Protein AF-A0A994J5S0-F1 (afdb_monomer)

Nearest PDB structures (foldseek):
  7wld-assembly1_S  TM=5.493E-01  e=1.894E-42  Homo sapiens
  7w72-assembly1_S  TM=5.477E-01  e=2.106E-42  Homo sapiens
  8imx-assembly1_S  TM=5.993E-01  e=5.988E-37  Homo sapiens
  8imy-assembly1_S  TM=6.263E-01  e=1.607E-33  Homo sapiens
  7poq-assembly1_B  TM=3.677E-01  e=1.167E+00  Bacteroides fragilis

Solvent-accessible surface area (backbone atoms only — not comparable to full-atom values): 18882 Å² total; per-residue (Å²): 120,39,46,31,40,35,30,29,30,86,80,28,52,46,83,94,52,58,84,62,59,68,45,76,47,78,48,77,46,74,49,80,48,80,91,85,41,64,50,78,49,44,37,39,38,38,38,36,71,50,50,76,69,52,46,56,23,66,67,32,79,41,56,70,60,19,50,63,60,66,61,63,93,63,95,65,62,90,76,44,34,42,39,38,28,36,30,74,83,48,70,41,47,60,93,93,48,59,66,49,79,52,96,81,49,34,29,42,34,55,31,54,91,52,100,58,24,68,61,55,50,51,52,48,52,51,51,51,53,45,72,77,39,83,44,70,67,57,53,47,56,70,46,40,85,77,49,90,66,91,84,78,60,81,83,80,59,60,78,65,79,88,50,71,35,38,35,37,37,40,36,40,30,31,45,47,67,85,85,43,90,80,83,77,74,54,69,63,48,38,62,71,63,47,43,62,55,50,59,72,42,45,87,70,32,46,77,47,80,50,75,50,78,40,72,69,41,62,60,80,69,83,66,46,79,39,84,90,76,71,33,25,37,39,56,54,88,55,53,71,64,27,48,61,62,43,54,76,68,47,79,69,74,79,84,53,96,47,57,56,38,37,38,34,41,36,46,67,44,78,93,48,46,41,46,41,36,22,42,97,84,67,48,74,44,93,78,30,56,51,74,46,79,65,46,33,37,43,32,44,44,68,53,56,90,87,52,60,81,93,66,54,60,82,70,87,75,72,82,131

pLDDT: mean 75.08, std 13.69, range [26.45, 93.25]

Organism: Homo sapiens (NCBI:txid9606)

InterPro domains:
  IPR019540 Phosphatidylinositol-glycan biosynthesis class S protein [PF10510] (2-301)
  IPR019540 Phosphatidylinositol-glycan biosynthesis class S protein [PTHR21072] (2-300)

Mean predicted aligned error: 15.68 Å

Sequence (320 aa):
MVPVTVVFTRESVPLDDQEKLPFTVVHEREIPLKYKMKIKCRFQKAYRRALDHEEEALSSGSVQEAEAMLDEPQEQAEGSLTVYVISEHSSLLPQDMMSYIGPKRTAVVRGIMHREAFNIIGRRIVQVAQAMSLTEDVLAAALADHLPEDKWSAEKRRPLKSSLGYEITFSLLNPDPKSHDVYWDIEGAVRRYVQPFLNALGAAGNFSVDSQILYYAMLGVNPRFDSASSSYYLDMHSLPHVINPVESRLGSSAASLYPVLNFLLYVPELAHSPLYIQDKDGAPVATNAFHSPRWGGIMVALWDCSAPAASKMPAFRAYE

Secondary structure (DSSP, 8-state):
-EEEEEEE-GGGS-GGGGGG-SEEEEEEEEEEPGGG-EEEEEEEEEEEEPPHHHHHHHTSSSHHHHHHHS-----PPTT-EEEEEE-TT-SSS-TT-SEEE-TTSEEEEE---STTHHHHHHHHHHHHHHHTSPPHHHHHHHHHTTS--SS--GGG--PPPP-SEEEEEEEEEES-TTT------HHHHIIIIIHHHHHHTTTT-EEEEEEEEEET---SSPPEEETTTTEEEEEGGGGGGGHHHHHTTS--GGG-SSPEEEEEEE---GGG-SEEEE-TTSPBPTTSEEEETTTEEEEE----TTS-GGGSS-------

Structure (mmCIF, N/CA/C/O backbone):
data_AF-A0A994J5S0-F1
#
_entry.id   AF-A0A994J5S0-F1
#
loop_
_atom_site.group_PDB
_atom_site.id
_atom_site.type_symbol
_atom_site.label_atom_id
_atom_site.label_alt_id
_atom_site.label_comp_id
_atom_site.label_asym_id
_atom_site.label_entity_id
_atom_site.label_seq_id
_atom_site.pdbx_PDB_ins_code
_atom_site.Cartn_x
_atom_site.Cartn_y
_atom_site.Cartn_z
_atom_site.occupancy
_atom_site.B_iso_or_equiv
_atom_site.auth_seq_id
_atom_site.auth_comp_id
_atom_site.auth_asym_id
_atom_site.auth_atom_id
_atom_site.pdbx_PDB_model_num
ATOM 1 N N . MET A 1 1 ? -2.545 5.329 22.355 1.00 66.94 1 MET A N 1
ATOM 2 C CA . MET A 1 1 ? -3.487 4.943 23.430 1.00 66.94 1 MET A CA 1
ATOM 3 C C . MET A 1 1 ? -4.855 4.904 22.794 1.00 66.94 1 MET A C 1
ATOM 5 O O . MET A 1 1 ? -5.222 5.900 22.192 1.00 66.94 1 MET A O 1
ATOM 9 N N . VAL A 1 2 ? -5.543 3.767 22.844 1.00 74.25 2 VAL A N 1
ATOM 10 C CA . VAL A 1 2 ? -6.834 3.607 22.159 1.00 74.25 2 VAL A CA 1
ATOM 11 C C . VAL A 1 2 ? -7.965 4.005 23.119 1.00 74.25 2 VAL A C 1
ATOM 13 O O . VAL A 1 2 ? -8.043 3.406 24.200 1.00 74.25 2 VAL A O 1
ATOM 16 N N . PRO A 1 3 ? -8.798 5.010 22.789 1.00 81.81 3 PRO A N 1
ATOM 17 C CA . PRO A 1 3 ? -9.942 5.383 23.612 1.00 81.81 3 PRO A CA 1
ATOM 18 C C . PRO A 1 3 ? -11.098 4.401 23.381 1.00 81.81 3 PRO A C 1
ATOM 20 O O . PRO A 1 3 ? -11.533 4.183 22.254 1.00 81.81 3 PRO A O 1
ATOM 23 N N . VAL A 1 4 ? -11.581 3.797 24.462 1.00 83.56 4 VAL A N 1
ATOM 24 C CA . VAL A 1 4 ? -12.722 2.881 24.481 1.00 83.56 4 VAL A CA 1
ATOM 25 C C . VAL A 1 4 ? -13.820 3.520 25.321 1.00 83.56 4 VAL A C 1
ATOM 27 O O . VAL A 1 4 ? -13.680 3.647 26.537 1.00 83.56 4 VAL A O 1
ATOM 30 N N . THR A 1 5 ? -14.916 3.914 24.695 1.00 86.12 5 THR A N 1
ATOM 31 C CA . THR A 1 5 ? -16.077 4.476 25.383 1.00 86.12 5 THR A CA 1
ATOM 32 C C . THR A 1 5 ? -17.064 3.357 25.666 1.00 86.12 5 THR A C 1
ATOM 34 O O . THR A 1 5 ? -17.494 2.661 24.756 1.00 86.12 5 THR A O 1
ATOM 37 N N . VAL A 1 6 ? -17.419 3.162 26.930 1.00 83.94 6 VAL A N 1
ATOM 38 C CA . VAL A 1 6 ? -18.407 2.174 27.359 1.00 83.94 6 VAL A CA 1
ATOM 39 C C . VAL A 1 6 ? -19.650 2.924 27.805 1.00 83.94 6 VAL A C 1
ATOM 41 O O . VAL A 1 6 ? -19.592 3.730 28.735 1.00 83.94 6 VAL A O 1
ATOM 44 N N . VAL A 1 7 ? -20.761 2.663 27.133 1.00 84.69 7 VAL A N 1
ATOM 45 C CA . VAL A 1 7 ? -22.015 3.389 27.301 1.00 84.69 7 VAL A CA 1
ATOM 46 C C . VAL A 1 7 ? -23.048 2.442 27.885 1.00 84.69 7 VAL A C 1
ATOM 48 O O . VAL A 1 7 ? -23.394 1.453 27.251 1.00 84.69 7 VAL A O 1
ATOM 51 N N . PHE A 1 8 ? -23.538 2.722 29.088 1.00 83.44 8 PHE A N 1
ATOM 52 C CA . PHE A 1 8 ? -24.603 1.930 29.704 1.00 83.44 8 PHE A CA 1
ATOM 53 C C . PHE A 1 8 ? -25.968 2.579 29.468 1.00 83.44 8 PHE A C 1
ATOM 55 O O . PHE A 1 8 ? -26.160 3.747 29.811 1.00 83.44 8 PHE A O 1
ATOM 62 N N . THR A 1 9 ? -26.921 1.807 28.948 1.00 82.12 9 THR A N 1
ATOM 63 C CA . THR A 1 9 ? -28.353 2.171 28.953 1.00 82.12 9 THR A CA 1
ATOM 64 C C . THR A 1 9 ? -28.890 2.241 30.386 1.00 82.12 9 THR A C 1
ATOM 66 O O . THR A 1 9 ? -28.382 1.517 31.251 1.00 82.12 9 THR A O 1
ATOM 69 N N . ARG A 1 10 ? -29.916 3.067 30.657 1.00 76.19 10 ARG A N 1
ATOM 70 C CA . ARG A 1 10 ? -30.531 3.225 31.998 1.00 76.19 10 ARG A CA 1
ATOM 71 C C . ARG A 1 10 ? -30.832 1.901 32.702 1.00 76.19 10 ARG A C 1
ATOM 73 O O . ARG A 1 10 ? -30.550 1.765 33.889 1.00 76.19 10 ARG A O 1
ATOM 80 N N . GLU A 1 11 ? -31.342 0.919 31.967 1.00 71.19 11 GLU A N 1
ATOM 81 C CA . GLU A 1 11 ? -31.728 -0.397 32.497 1.00 71.19 11 GLU A CA 1
ATOM 82 C C . GLU A 1 11 ? -30.563 -1.394 32.621 1.00 71.19 11 GLU A C 1
ATOM 84 O O . GLU A 1 11 ? -30.724 -2.482 33.166 1.00 71.19 11 GLU A O 1
ATOM 89 N N . SER A 1 12 ? -29.379 -1.043 32.115 1.00 68.44 12 SER A N 1
ATOM 90 C CA . SER A 1 12 ? -28.190 -1.907 32.126 1.00 68.44 12 SER A CA 1
ATOM 91 C C . SER A 1 12 ? -27.173 -1.573 33.221 1.00 68.44 12 SER A C 1
ATOM 93 O O . SER A 1 12 ? -26.153 -2.257 33.328 1.00 68.44 12 SER A O 1
ATOM 95 N N . VAL A 1 13 ? -27.413 -0.524 34.019 1.00 66.31 13 VAL A N 1
ATOM 96 C CA . VAL A 1 13 ? -26.520 -0.127 35.117 1.00 66.31 13 VAL A CA 1
ATOM 97 C C . VAL A 1 13 ? -26.919 -0.867 36.399 1.00 66.31 13 VAL A C 1
ATOM 99 O O . VAL A 1 13 ? -28.023 -0.636 36.899 1.00 66.31 13 VAL A O 1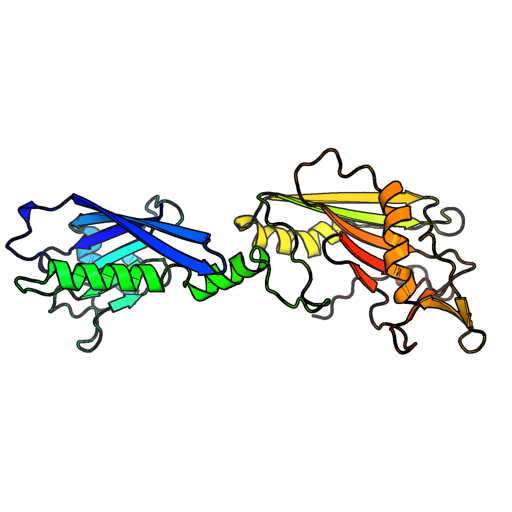
ATOM 102 N N . PRO A 1 14 ? -26.037 -1.701 36.987 1.00 64.75 14 PRO A N 1
ATOM 103 C CA . PRO A 1 14 ? -26.304 -2.32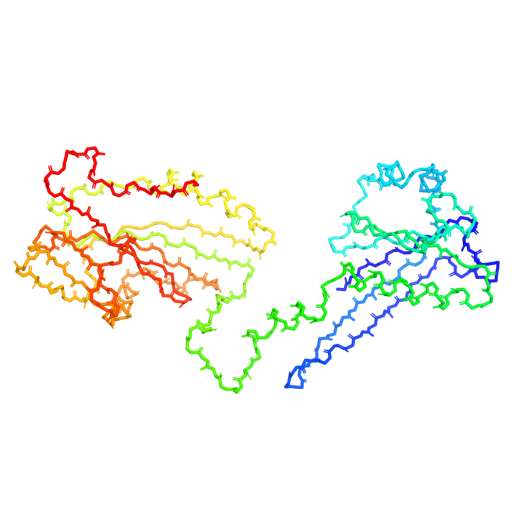5 38.280 1.00 64.75 14 PRO A CA 1
ATOM 104 C C . PRO A 1 14 ? -26.590 -1.266 39.355 1.00 64.75 14 PRO A C 1
ATOM 106 O O . PRO A 1 14 ? -25.863 -0.276 39.455 1.00 64.75 14 PRO A O 1
ATOM 109 N N . LEU A 1 15 ? -27.634 -1.478 40.165 1.00 57.00 15 LEU A N 1
ATOM 110 C CA . LEU A 1 15 ? -28.112 -0.529 41.187 1.00 57.00 15 LEU A CA 1
ATOM 111 C C . LEU A 1 15 ? -27.001 -0.067 42.153 1.00 57.00 15 LEU A C 1
ATOM 113 O O . LEU A 1 15 ? -26.947 1.110 42.494 1.00 57.00 15 LEU A O 1
ATOM 117 N N . ASP A 1 16 ? -26.076 -0.962 42.512 1.00 59.22 16 ASP A N 1
ATOM 118 C CA . ASP A 1 16 ? -24.962 -0.694 43.439 1.00 59.22 16 ASP A CA 1
ATOM 119 C C . ASP A 1 16 ? -23.862 0.219 42.854 1.00 59.22 16 ASP A C 1
ATOM 121 O O . ASP A 1 16 ? -23.035 0.759 43.592 1.00 59.22 16 ASP A O 1
ATOM 125 N N . ASP A 1 17 ? -23.822 0.391 41.530 1.00 61.31 17 ASP A N 1
ATOM 126 C CA . ASP A 1 17 ? -22.738 1.079 40.817 1.00 61.31 17 ASP A CA 1
ATOM 127 C C . ASP A 1 17 ? -23.208 2.339 40.067 1.00 61.31 17 ASP A C 1
ATOM 129 O O . ASP A 1 17 ? -22.406 3.003 39.404 1.00 61.31 17 ASP A O 1
ATOM 133 N N . GLN A 1 18 ? -24.486 2.720 40.203 1.00 58.91 18 GLN A N 1
ATOM 134 C CA . GLN A 1 18 ? -25.059 3.896 39.534 1.00 58.91 18 GLN A CA 1
ATOM 135 C C . GLN A 1 18 ? -24.352 5.211 39.894 1.00 58.91 18 GLN A C 1
ATOM 137 O O . GLN A 1 18 ? -24.252 6.089 39.033 1.00 58.91 18 GLN A O 1
ATOM 142 N N . GLU A 1 19 ? -23.841 5.339 41.122 1.00 57.44 19 GLU A N 1
ATOM 143 C CA . GLU A 1 19 ? -23.137 6.535 41.616 1.00 57.44 19 GLU A CA 1
ATOM 144 C C . GLU A 1 19 ? -21.673 6.628 41.156 1.00 57.44 19 GLU A C 1
ATOM 146 O O . GLU A 1 19 ? -21.053 7.681 41.276 1.00 57.44 19 GLU A O 1
ATOM 151 N N . LYS A 1 20 ? -21.099 5.545 40.613 1.00 66.62 20 LYS A N 1
ATOM 152 C CA . LYS A 1 20 ? -19.684 5.514 40.206 1.00 66.62 20 LYS A CA 1
ATOM 153 C C . LYS A 1 20 ? -19.454 6.040 38.791 1.00 66.62 20 LYS A C 1
ATOM 155 O O . LYS A 1 20 ? -18.310 6.285 38.427 1.00 66.62 20 LYS A O 1
ATOM 160 N N . LEU A 1 21 ? -20.510 6.202 37.990 1.00 71.12 21 LEU A N 1
ATOM 161 C CA . LEU A 1 21 ? -20.446 6.703 36.613 1.00 71.12 21 LEU A CA 1
ATOM 162 C C . LEU A 1 21 ? -20.573 8.240 36.581 1.00 71.12 21 LEU A C 1
ATOM 164 O O . LEU A 1 21 ? -21.498 8.763 37.200 1.00 71.12 21 LEU A O 1
ATOM 168 N N . PRO A 1 22 ? -19.750 8.974 35.806 1.00 76.94 22 PRO A N 1
ATOM 169 C CA . PRO A 1 22 ? -18.720 8.493 34.886 1.00 76.94 22 PRO A CA 1
ATOM 170 C C . PRO A 1 22 ? -17.350 8.295 35.551 1.00 76.94 22 PRO A C 1
ATOM 172 O O . PRO A 1 22 ? -16.935 9.070 36.409 1.00 76.94 22 PRO A O 1
ATOM 175 N N . PHE A 1 23 ? -16.592 7.302 35.084 1.00 76.81 23 PHE A N 1
ATOM 176 C CA . PHE A 1 23 ? -15.205 7.094 35.509 1.00 76.81 23 PHE A CA 1
ATOM 177 C C . PHE A 1 23 ? -14.341 6.536 34.384 1.00 76.81 23 PHE A C 1
ATOM 179 O O . PHE A 1 23 ? -14.837 5.985 33.402 1.00 76.81 23 PHE A O 1
ATOM 186 N N . THR A 1 24 ? -13.024 6.676 34.528 1.00 78.44 24 THR A N 1
ATOM 187 C CA . THR A 1 24 ? -12.053 6.220 33.531 1.00 78.44 24 THR A CA 1
ATOM 188 C C . THR A 1 24 ? -11.103 5.194 34.131 1.00 78.44 24 THR A C 1
ATOM 190 O O . THR A 1 24 ? -10.553 5.403 35.209 1.00 78.44 24 THR A O 1
ATOM 193 N N . VAL A 1 25 ? -10.866 4.102 33.407 1.00 79.81 25 VAL A N 1
ATOM 194 C CA . VAL A 1 25 ? -9.905 3.059 33.776 1.00 79.81 25 VAL A CA 1
ATOM 195 C C . VAL A 1 25 ? -8.913 2.863 32.642 1.00 79.81 25 VAL A C 1
ATOM 197 O O . VAL A 1 25 ? -9.289 2.527 31.520 1.00 79.81 25 VAL A O 1
ATOM 200 N N . VAL A 1 26 ? -7.627 3.014 32.942 1.00 80.12 26 VAL A N 1
ATOM 201 C CA . VAL A 1 26 ? -6.559 2.663 32.004 1.00 80.12 26 VAL A CA 1
ATOM 202 C C . VAL A 1 26 ? -6.247 1.179 32.155 1.00 80.12 26 VAL A C 1
ATOM 204 O O . VAL A 1 26 ? -5.986 0.699 33.254 1.00 80.12 26 VAL A O 1
ATOM 207 N N . HIS A 1 27 ? -6.278 0.450 31.046 1.00 76.25 27 HIS A N 1
ATOM 208 C CA . HIS A 1 27 ? -5.835 -0.933 30.976 1.00 76.25 27 HIS A CA 1
ATOM 209 C C . HIS A 1 27 ? -4.544 -1.003 30.162 1.00 76.25 27 HIS A C 1
ATOM 211 O O . HIS A 1 27 ? -4.516 -0.602 28.998 1.00 76.25 27 HIS A O 1
ATOM 217 N N . GLU A 1 28 ? -3.478 -1.498 30.784 1.00 80.62 28 GLU A N 1
ATOM 218 C CA . GLU A 1 28 ? -2.191 -1.749 30.138 1.00 80.62 28 GLU A CA 1
ATOM 219 C C . GLU A 1 28 ? -1.952 -3.254 30.081 1.00 80.62 28 GLU A C 1
ATOM 221 O O . GLU A 1 28 ? -2.177 -3.975 31.055 1.00 80.62 28 GLU A O 1
ATOM 226 N N . ARG A 1 29 ? -1.505 -3.723 28.920 1.00 74.69 29 ARG A N 1
ATOM 227 C CA . ARG A 1 29 ? -1.149 -5.115 28.682 1.00 74.69 29 ARG A CA 1
ATOM 228 C C . ARG A 1 29 ? 0.183 -5.175 27.956 1.00 74.69 29 ARG A C 1
ATOM 230 O O . ARG A 1 29 ? 0.395 -4.453 26.985 1.00 74.69 29 ARG A O 1
ATOM 237 N N . GLU A 1 30 ? 1.051 -6.074 28.402 1.00 78.69 30 GLU A N 1
ATOM 238 C CA . GLU A 1 30 ? 2.282 -6.411 27.694 1.00 78.69 30 GLU A CA 1
ATOM 239 C C . GLU A 1 30 ? 2.062 -7.687 26.878 1.00 78.69 30 GLU A C 1
ATOM 241 O O . GLU A 1 30 ? 1.717 -8.728 27.439 1.00 78.69 30 GLU A O 1
ATOM 246 N N . ILE A 1 31 ? 2.258 -7.613 25.564 1.00 72.00 31 ILE A N 1
ATOM 247 C CA . ILE A 1 31 ? 2.304 -8.786 24.688 1.00 72.00 31 ILE A CA 1
ATOM 248 C C . ILE A 1 31 ? 3.784 -9.140 24.508 1.00 72.00 31 ILE A C 1
ATOM 250 O O . ILE A 1 31 ? 4.530 -8.338 23.929 1.00 72.00 31 ILE A O 1
ATOM 254 N N . PRO A 1 32 ? 4.250 -10.283 25.040 1.00 67.81 32 PRO A N 1
ATOM 255 C CA . PRO A 1 32 ? 5.618 -10.721 24.827 1.00 67.81 32 PRO A CA 1
ATOM 256 C C . PRO A 1 32 ? 5.793 -11.144 23.365 1.00 67.81 32 PRO A C 1
ATOM 258 O O . PRO A 1 32 ? 5.060 -11.988 22.860 1.00 67.81 32 PRO A O 1
ATOM 261 N N . LEU A 1 33 ? 6.783 -10.567 22.693 1.00 65.81 33 LEU A N 1
ATOM 262 C CA . LEU A 1 33 ? 7.240 -11.012 21.380 1.00 65.81 33 LEU A CA 1
ATOM 263 C C . LEU A 1 33 ? 8.463 -11.926 21.535 1.00 65.81 33 LEU A C 1
ATOM 265 O O . LEU A 1 33 ? 9.050 -12.049 22.617 1.00 65.81 33 LEU A O 1
ATOM 269 N N . LYS A 1 34 ? 8.890 -12.555 20.433 1.00 60.66 34 LYS A N 1
ATOM 270 C CA . LYS A 1 34 ? 10.173 -13.273 20.391 1.00 60.66 34 LYS A CA 1
ATOM 271 C C . LYS A 1 34 ? 11.333 -12.326 20.773 1.00 60.66 34 LYS A C 1
ATOM 273 O O . LYS A 1 34 ? 11.243 -11.109 20.623 1.00 60.66 34 LYS A O 1
ATOM 278 N N . TYR A 1 35 ? 12.430 -12.892 21.286 1.00 59.25 35 TYR A N 1
ATOM 279 C CA . TYR A 1 35 ? 13.680 -12.174 21.604 1.00 59.25 35 TYR A CA 1
ATOM 280 C C . TYR A 1 35 ? 13.568 -11.033 22.639 1.00 59.25 35 TYR A C 1
ATOM 282 O O . TYR A 1 35 ? 14.204 -9.993 22.500 1.00 59.25 35 TYR A O 1
ATOM 290 N N . LYS A 1 36 ? 12.804 -11.239 23.724 1.00 63.00 36 LYS A N 1
ATOM 291 C CA . LYS A 1 36 ? 12.668 -10.300 24.866 1.00 63.00 36 LYS A CA 1
ATOM 292 C C . LYS A 1 36 ? 12.041 -8.935 24.530 1.00 63.00 36 LYS A C 1
ATOM 294 O O . LYS A 1 36 ? 11.986 -8.077 25.412 1.00 63.00 36 LYS A O 1
ATOM 299 N N . MET A 1 37 ? 11.538 -8.724 23.314 1.00 60.59 37 MET A N 1
ATOM 300 C CA . MET A 1 37 ? 10.738 -7.542 22.995 1.00 60.59 37 MET A CA 1
ATOM 301 C C . MET A 1 37 ? 9.331 -7.686 23.583 1.00 60.59 37 MET A C 1
ATOM 303 O O . MET A 1 37 ? 8.795 -8.788 23.693 1.00 60.59 37 MET A O 1
ATOM 307 N N . LYS A 1 38 ? 8.727 -6.567 23.981 1.00 70.81 38 LYS A N 1
ATOM 308 C CA . LYS A 1 38 ? 7.362 -6.529 24.509 1.00 70.81 38 LYS A CA 1
ATOM 309 C C . LYS A 1 38 ? 6.609 -5.366 23.887 1.00 70.81 38 LYS A C 1
ATOM 311 O O . LYS A 1 38 ? 7.105 -4.240 23.907 1.00 70.81 38 LYS A O 1
ATOM 316 N N . ILE A 1 39 ? 5.413 -5.623 23.374 1.00 72.75 39 ILE A N 1
ATOM 317 C CA . ILE A 1 39 ? 4.498 -4.561 22.951 1.00 72.75 39 ILE A CA 1
ATOM 318 C C . ILE A 1 39 ? 3.672 -4.154 24.160 1.00 72.75 39 ILE A C 1
ATOM 320 O O . ILE A 1 39 ? 3.060 -5.002 24.805 1.00 72.75 39 ILE A O 1
ATOM 324 N N . LYS A 1 40 ? 3.625 -2.855 24.445 1.00 76.62 40 LYS A N 1
ATOM 325 C CA . LYS A 1 40 ? 2.729 -2.288 25.453 1.00 76.62 40 LYS A CA 1
ATOM 326 C C . LYS A 1 40 ? 1.463 -1.774 24.785 1.00 76.62 40 LYS A C 1
ATOM 328 O O . LYS A 1 40 ? 1.470 -0.719 24.155 1.00 76.62 40 LYS A O 1
ATOM 333 N N . CYS A 1 41 ? 0.370 -2.507 24.939 1.00 74.56 41 CYS A N 1
ATOM 334 C CA . CYS A 1 41 ? -0.953 -2.074 24.511 1.00 74.56 41 CYS A CA 1
ATOM 335 C C . CYS A 1 41 ? -1.632 -1.322 25.654 1.00 74.56 41 CYS A C 1
ATOM 337 O O . CYS A 1 41 ? -1.800 -1.863 26.748 1.00 74.56 41 CYS A O 1
ATOM 339 N N . ARG A 1 42 ? -2.037 -0.074 25.399 1.00 79.81 42 ARG A N 1
ATOM 340 C CA . ARG A 1 42 ? -2.706 0.783 26.384 1.00 79.81 42 ARG A CA 1
ATOM 341 C C . ARG A 1 42 ? -4.070 1.228 25.872 1.00 79.81 42 ARG A C 1
ATOM 343 O O . ARG A 1 42 ? -4.155 1.980 24.895 1.00 79.81 42 ARG A O 1
ATOM 350 N N . PHE A 1 43 ? -5.106 0.802 26.583 1.00 78.56 43 PHE A N 1
ATOM 351 C CA . PHE A 1 43 ? -6.500 1.164 26.353 1.00 78.56 43 PHE A CA 1
ATOM 352 C C . PHE A 1 43 ? -6.970 2.099 27.465 1.00 78.56 43 PHE A C 1
ATOM 354 O O . PHE A 1 43 ? -6.674 1.870 28.639 1.00 78.56 43 PHE A O 1
ATOM 361 N N . GLN A 1 44 ? -7.714 3.141 27.115 1.00 83.81 44 GLN A N 1
ATOM 362 C CA . GLN A 1 44 ? -8.385 4.001 28.084 1.00 83.81 44 GLN A CA 1
ATOM 363 C C . GLN A 1 44 ? -9.881 3.739 27.997 1.00 83.81 44 GLN A C 1
ATOM 365 O O . GLN A 1 44 ? -10.498 4.082 26.999 1.00 83.81 44 GLN A O 1
ATOM 370 N N . LYS A 1 45 ? -10.456 3.126 29.032 1.00 83.88 45 LYS A N 1
ATOM 371 C CA . LYS A 1 45 ? -11.887 2.832 29.108 1.00 83.88 45 LYS A CA 1
ATOM 372 C C . LYS A 1 45 ? -12.596 3.967 29.833 1.00 83.88 45 LYS A C 1
ATOM 374 O O . LYS A 1 45 ? -12.366 4.136 31.027 1.00 83.88 45 LYS A O 1
ATOM 379 N N . ALA A 1 46 ? -13.422 4.730 29.135 1.00 84.50 46 ALA A N 1
ATOM 380 C CA . ALA A 1 46 ? -14.279 5.753 29.718 1.00 84.50 46 ALA A CA 1
ATOM 381 C C . ALA A 1 46 ? -15.697 5.194 29.843 1.00 84.50 46 ALA A C 1
ATOM 383 O O . ALA A 1 46 ? -16.318 4.861 28.840 1.00 84.50 46 ALA A O 1
ATOM 384 N N . TYR A 1 47 ? -16.199 5.065 31.066 1.00 83.38 47 TYR A N 1
ATOM 385 C CA . TYR A 1 47 ? -17.544 4.570 31.334 1.00 83.38 47 TYR A CA 1
ATOM 386 C C . TYR A 1 47 ? -18.494 5.754 31.518 1.00 83.38 47 TYR A C 1
ATOM 388 O O . TYR A 1 47 ? -18.243 6.615 32.365 1.00 83.38 47 TYR A O 1
ATOM 396 N N . ARG A 1 48 ? -19.582 5.799 30.744 1.00 86.25 48 ARG A N 1
ATOM 397 C CA . ARG A 1 48 ? -20.625 6.832 30.825 1.00 86.25 48 ARG A CA 1
ATOM 398 C C . ARG A 1 48 ? -22.024 6.234 30.673 1.00 86.25 48 ARG A C 1
ATOM 400 O O . ARG A 1 48 ? -22.178 5.081 30.274 1.00 86.25 48 ARG A O 1
ATOM 407 N N . ARG A 1 49 ? -23.045 7.028 30.992 1.00 84.38 49 ARG A N 1
ATOM 408 C CA . ARG A 1 49 ? -24.442 6.697 30.681 1.00 84.38 49 ARG A CA 1
ATOM 409 C C . ARG A 1 49 ? -24.756 7.039 29.221 1.00 84.38 49 ARG A C 1
ATOM 411 O O . ARG A 1 49 ? -24.090 7.900 28.633 1.00 84.38 49 ARG A O 1
ATOM 418 N N . ALA A 1 50 ? -25.735 6.336 28.665 1.00 83.75 50 ALA A N 1
ATOM 419 C CA . ALA A 1 50 ? -26.307 6.633 27.360 1.00 83.75 50 ALA A CA 1
ATOM 420 C C . ALA A 1 50 ? -26.964 8.018 27.357 1.00 83.75 50 ALA A C 1
ATOM 422 O O . ALA A 1 50 ? -27.546 8.444 28.358 1.00 83.75 50 ALA A O 1
ATOM 423 N N . LEU A 1 51 ? -26.814 8.729 26.243 1.00 85.50 51 LEU A N 1
ATOM 424 C CA . LEU A 1 51 ? -27.557 9.953 25.950 1.00 85.50 51 LEU A CA 1
ATOM 425 C C . LEU A 1 51 ? -28.965 9.588 25.464 1.00 85.50 51 LEU A C 1
ATOM 427 O O . LEU A 1 51 ? -29.175 8.475 24.991 1.00 85.50 51 LEU A O 1
ATOM 431 N N . ASP A 1 52 ? -29.913 10.524 25.536 1.00 82.50 52 ASP A N 1
ATOM 432 C CA . ASP A 1 52 ? -31.320 10.245 25.200 1.00 82.50 52 ASP A CA 1
ATOM 433 C C . ASP A 1 52 ? -31.485 9.678 23.772 1.00 82.50 52 ASP A C 1
ATOM 435 O O . ASP A 1 52 ? -32.174 8.680 23.583 1.00 82.50 52 ASP A O 1
ATOM 439 N N . HIS A 1 53 ? -30.754 10.213 22.787 1.00 83.31 53 HIS A N 1
ATOM 440 C CA . HIS A 1 53 ? -30.767 9.693 21.411 1.00 83.31 53 HIS A CA 1
ATOM 441 C C . HIS A 1 53 ? -30.161 8.281 21.285 1.00 83.31 53 HIS A C 1
ATOM 443 O O . HIS A 1 53 ? -30.615 7.478 20.472 1.00 83.31 53 HIS A O 1
ATOM 449 N N . GLU A 1 54 ? -29.142 7.949 22.089 1.00 84.38 54 GLU A N 1
ATOM 450 C CA . GLU A 1 54 ? -28.538 6.610 22.093 1.00 84.38 54 GLU A CA 1
ATOM 451 C C . GLU A 1 54 ? -29.483 5.596 22.738 1.00 84.38 54 GLU A C 1
ATOM 453 O O . GLU A 1 54 ? -29.520 4.442 22.323 1.00 84.38 54 GLU A O 1
ATOM 458 N N . GLU A 1 55 ? -30.256 6.008 23.744 1.00 82.69 55 GLU A N 1
ATOM 459 C CA . GLU A 1 55 ? -31.276 5.152 24.350 1.00 82.69 55 GLU A CA 1
ATOM 460 C C . GLU A 1 55 ? -32.420 4.860 23.387 1.00 82.69 55 GLU A C 1
ATOM 462 O O . GLU A 1 55 ? -32.854 3.712 23.309 1.00 82.69 55 GLU A O 1
ATOM 467 N N . GLU A 1 56 ? -32.871 5.853 22.622 1.00 82.19 56 GLU A N 1
ATOM 468 C CA . GLU A 1 56 ? -33.868 5.660 21.566 1.00 82.19 56 GLU A CA 1
ATOM 469 C C . GLU A 1 56 ? -33.354 4.694 20.491 1.00 82.19 56 GLU A C 1
ATOM 471 O O . GLU A 1 56 ? -34.039 3.730 20.140 1.00 82.19 56 GLU A O 1
ATOM 476 N N . ALA A 1 57 ? -32.106 4.870 20.047 1.00 82.25 57 ALA A N 1
ATOM 477 C CA . ALA A 1 57 ? -31.479 3.966 19.090 1.00 82.25 57 ALA A CA 1
ATOM 478 C C . ALA A 1 57 ? -31.369 2.530 19.634 1.00 82.25 57 ALA A C 1
ATOM 480 O O . ALA A 1 57 ? -31.757 1.576 18.963 1.00 82.25 57 ALA A O 1
ATOM 481 N N . LEU A 1 58 ? -30.911 2.356 20.878 1.00 81.56 58 LEU A N 1
ATOM 482 C CA . LEU A 1 58 ? -30.738 1.041 21.515 1.00 81.56 58 LEU A CA 1
ATOM 483 C C . LEU A 1 58 ? -32.054 0.387 21.972 1.00 81.56 58 LEU A C 1
ATOM 485 O O . LEU A 1 58 ? -32.057 -0.792 22.335 1.00 81.56 58 LEU A O 1
ATOM 489 N N . SER A 1 59 ? -33.159 1.132 21.949 1.00 80.94 59 SER A N 1
ATOM 490 C CA . SER A 1 59 ? -34.517 0.621 22.181 1.00 80.94 59 SER A CA 1
ATOM 491 C C . SER A 1 59 ? -35.202 0.157 20.890 1.00 80.94 59 SER A C 1
ATOM 493 O O . SER A 1 59 ? -36.324 -0.349 20.938 1.00 80.94 59 SER A O 1
ATOM 495 N N . SER A 1 60 ? -34.541 0.311 19.739 1.00 76.56 60 SER A N 1
ATOM 496 C CA . SER A 1 60 ? -35.055 -0.132 18.442 1.00 76.56 60 SER A CA 1
ATOM 497 C C . SER A 1 60 ? -35.123 -1.661 18.339 1.00 76.56 60 SER A C 1
ATOM 499 O O . SER A 1 60 ? -34.394 -2.396 19.009 1.00 76.56 60 SER A O 1
ATOM 501 N N . GLY A 1 61 ? -36.015 -2.161 17.478 1.00 72.00 61 GLY A N 1
ATOM 502 C CA . GLY A 1 61 ? -36.267 -3.598 17.317 1.00 72.00 61 GLY A CA 1
ATOM 503 C C . GLY A 1 61 ? -35.193 -4.353 16.524 1.00 72.00 61 GLY A C 1
ATOM 504 O O . GLY A 1 61 ? -35.136 -5.579 16.602 1.00 72.00 61 GLY A O 1
ATOM 505 N N . SER A 1 62 ? -34.344 -3.644 15.776 1.00 80.25 62 SER A N 1
ATOM 506 C CA . SER A 1 62 ? -33.284 -4.216 14.941 1.00 80.25 62 SER A CA 1
ATOM 507 C C . SER A 1 62 ? -31.936 -3.547 15.207 1.00 80.25 62 SER A C 1
ATOM 509 O O . SER A 1 62 ? -31.845 -2.326 15.327 1.00 80.25 62 SER A O 1
ATOM 511 N N . VAL A 1 63 ? -30.866 -4.349 15.216 1.00 80.75 63 VAL A N 1
ATOM 512 C CA . VAL A 1 63 ? -29.476 -3.871 15.341 1.00 80.75 63 VAL A CA 1
ATOM 513 C C . VAL A 1 63 ? -29.116 -2.899 14.215 1.00 80.75 63 VAL A C 1
ATOM 515 O O . VAL A 1 63 ? -28.430 -1.917 14.455 1.00 80.75 63 VAL A O 1
ATOM 518 N N . GLN A 1 64 ? -29.616 -3.137 13.000 1.00 80.75 64 GLN A N 1
ATOM 519 C CA . GLN A 1 64 ? -29.300 -2.325 11.817 1.00 80.75 64 GLN A CA 1
ATOM 520 C C . GLN A 1 64 ? -29.902 -0.916 11.902 1.00 80.75 64 GLN A C 1
ATOM 522 O O . GLN A 1 64 ? -29.282 0.055 11.478 1.00 80.75 64 GLN A O 1
ATOM 527 N N . GLU A 1 65 ? -31.107 -0.806 12.463 1.00 81.69 65 GLU A N 1
ATOM 528 C CA . GLU A 1 65 ? -31.778 0.479 12.689 1.00 81.69 65 GLU A CA 1
ATOM 529 C C . GLU A 1 65 ? -31.079 1.256 13.806 1.00 81.69 65 GLU A C 1
ATOM 531 O O . GLU A 1 65 ? -30.785 2.439 13.644 1.00 81.69 65 GLU A O 1
ATOM 536 N N . ALA A 1 66 ? -30.724 0.564 14.895 1.00 81.62 66 ALA A N 1
ATOM 537 C CA . ALA A 1 66 ? -29.940 1.143 15.978 1.00 81.62 66 ALA A CA 1
ATOM 538 C C . ALA A 1 66 ? -28.584 1.666 15.475 1.00 81.62 66 ALA A C 1
ATOM 540 O O . ALA A 1 66 ? -28.184 2.772 15.817 1.00 81.62 66 ALA A O 1
ATOM 541 N N . GLU A 1 67 ? -27.890 0.911 14.620 1.00 82.19 67 GLU A N 1
ATOM 542 C CA . GLU A 1 67 ? -26.626 1.342 14.016 1.00 82.19 67 GLU A CA 1
ATOM 543 C C . GLU A 1 67 ? -26.781 2.579 13.134 1.00 82.19 67 GLU A C 1
ATOM 545 O O . GLU A 1 67 ? -25.938 3.467 13.209 1.00 82.19 67 GLU A O 1
ATOM 550 N N . ALA A 1 68 ? -27.845 2.661 12.332 1.00 81.69 68 ALA A N 1
ATOM 551 C CA . ALA A 1 68 ? -28.107 3.826 11.489 1.00 81.69 68 ALA A CA 1
ATOM 552 C C . ALA A 1 68 ? -28.399 5.091 12.315 1.00 81.69 68 ALA A C 1
ATOM 554 O O . ALA A 1 68 ? -28.006 6.182 11.916 1.00 81.69 68 ALA A O 1
ATOM 555 N N . MET A 1 69 ? -29.056 4.950 13.471 1.00 78.25 69 MET A N 1
ATOM 556 C CA . MET A 1 69 ? -29.332 6.065 14.386 1.00 78.25 69 MET A CA 1
ATOM 557 C C . MET A 1 69 ? -28.114 6.476 15.225 1.00 78.25 69 MET A C 1
ATOM 559 O O . MET A 1 69 ? -27.975 7.643 15.573 1.00 78.25 69 MET A O 1
ATOM 563 N N . LEU A 1 70 ? -27.222 5.534 15.544 1.00 79.06 70 LEU A N 1
ATOM 564 C CA . LEU A 1 70 ? -25.972 5.796 16.273 1.00 79.06 70 LEU A CA 1
ATOM 565 C C . LEU A 1 70 ? -24.854 6.347 15.372 1.00 79.06 70 LEU A C 1
ATOM 567 O O . LEU A 1 70 ? -23.787 6.701 15.868 1.00 79.06 70 LEU A O 1
ATOM 571 N N . ASP A 1 71 ? -25.091 6.420 14.062 1.00 69.50 71 ASP A N 1
ATOM 572 C CA . ASP A 1 71 ? -24.147 6.892 13.047 1.00 69.50 71 ASP A CA 1
ATOM 573 C C . ASP A 1 71 ? -24.076 8.424 12.924 1.00 69.50 71 ASP A C 1
ATOM 575 O O . ASP A 1 71 ? -23.595 8.956 11.920 1.00 69.50 71 ASP A O 1
ATOM 579 N N . GLU A 1 72 ? -24.564 9.165 13.921 1.00 64.06 72 GLU A N 1
ATOM 580 C CA . GLU A 1 72 ? -24.410 10.614 13.898 1.00 64.06 72 GLU A CA 1
ATOM 581 C C . GLU A 1 72 ? -22.918 10.995 13.914 1.00 64.06 72 GLU A C 1
ATOM 583 O O . GLU A 1 72 ? -22.130 10.393 14.653 1.00 64.06 72 GLU A O 1
ATOM 588 N N . PRO A 1 73 ? -22.501 11.990 13.105 1.00 55.09 73 PRO A N 1
ATOM 589 C CA . PRO A 1 73 ? -21.107 12.387 12.950 1.00 55.09 73 PRO A CA 1
ATOM 590 C C . PRO A 1 73 ? -20.593 13.070 14.221 1.00 55.09 73 PRO A C 1
ATOM 592 O O . PRO A 1 73 ? -20.491 14.291 14.321 1.00 55.09 73 PRO A O 1
ATOM 595 N N . GLN A 1 74 ? -20.264 12.263 15.220 1.00 59.06 74 GLN A N 1
ATOM 596 C CA . GLN A 1 74 ? -19.552 12.690 16.405 1.00 59.06 74 GLN A CA 1
ATOM 597 C C . GLN A 1 74 ? -18.059 12.709 16.056 1.00 59.06 74 GLN A C 1
ATOM 599 O O . GLN A 1 74 ? -17.543 11.732 15.514 1.00 59.06 74 GLN A O 1
ATOM 604 N N . GLU A 1 75 ? -17.356 13.810 16.343 1.00 56.69 75 GLU A N 1
ATOM 605 C CA . GLU A 1 75 ? -15.895 13.893 16.208 1.00 56.69 75 GLU A CA 1
ATOM 606 C C . GLU A 1 75 ? -15.238 12.896 17.173 1.00 56.69 75 GLU A C 1
ATOM 608 O O . GLU A 1 75 ? -14.893 13.204 18.315 1.00 56.69 75 GLU A O 1
ATOM 613 N N . GLN A 1 76 ? -15.118 11.649 16.735 1.00 63.19 76 GLN A N 1
ATOM 614 C CA . GLN A 1 76 ? -14.453 10.605 17.483 1.00 63.19 76 GLN A CA 1
ATOM 615 C C . GLN A 1 76 ? -12.990 10.554 17.051 1.00 63.19 76 GLN A C 1
ATOM 617 O O . GLN A 1 76 ? -12.668 10.584 15.865 1.00 63.19 76 GLN A O 1
ATOM 622 N N . ALA A 1 77 ? -12.085 10.465 18.025 1.00 66.88 77 ALA A N 1
ATOM 623 C CA . ALA A 1 77 ? -10.669 10.293 17.734 1.00 66.88 77 ALA A CA 1
ATOM 624 C C . ALA A 1 77 ? -10.453 9.035 16.875 1.00 66.88 77 ALA A C 1
ATOM 626 O O . ALA A 1 77 ? -11.062 7.986 17.124 1.00 66.88 77 ALA A O 1
ATOM 627 N N . GLU A 1 78 ? -9.562 9.117 15.888 1.00 68.69 78 GLU A N 1
ATOM 628 C CA . GLU A 1 78 ? -9.189 7.969 15.066 1.00 68.69 78 GLU A CA 1
ATOM 629 C C . GLU A 1 78 ? -8.725 6.805 15.951 1.00 68.69 78 GLU A C 1
ATOM 631 O O . GLU A 1 78 ? -7.936 6.977 16.883 1.00 68.69 78 GLU A O 1
ATOM 636 N N . GLY A 1 79 ? -9.231 5.599 15.689 1.00 71.25 79 GLY A N 1
ATOM 637 C CA . GLY A 1 79 ? -8.929 4.452 16.558 1.00 71.25 79 GLY A CA 1
ATOM 638 C C . GLY A 1 79 ? -9.944 4.203 17.667 1.00 71.25 79 GLY A C 1
ATOM 639 O O . GLY A 1 79 ? -9.860 3.150 18.288 1.00 71.25 79 GLY A O 1
ATOM 640 N N . SER A 1 80 ? -10.875 5.123 17.924 1.00 82.38 80 SER A N 1
ATOM 641 C CA . SER A 1 80 ? -11.852 4.975 19.005 1.00 82.38 80 SER A CA 1
ATOM 642 C C . SER A 1 80 ? -12.796 3.786 18.812 1.00 82.38 80 SER A C 1
ATOM 644 O O . SER A 1 80 ? -13.096 3.361 17.694 1.00 82.38 80 SER A O 1
ATOM 646 N N . LEU A 1 81 ? -13.211 3.225 19.946 1.00 85.06 81 LEU A N 1
ATOM 647 C CA . LEU A 1 81 ? -14.141 2.109 20.039 1.00 85.06 81 LEU A CA 1
ATOM 648 C C . LEU A 1 81 ? -15.297 2.511 20.946 1.00 85.06 81 LEU A C 1
ATOM 650 O O . LEU A 1 81 ? -15.047 2.972 22.063 1.00 85.06 81 LEU A O 1
ATOM 654 N N . THR A 1 82 ? -16.534 2.262 20.528 1.00 87.12 82 THR A N 1
ATOM 655 C CA . THR A 1 82 ? -17.708 2.508 21.375 1.00 87.12 82 THR A CA 1
ATOM 656 C C . THR A 1 82 ? -18.431 1.199 21.655 1.00 87.12 82 THR A C 1
ATOM 658 O O . THR A 1 82 ? -18.835 0.489 20.741 1.00 87.12 82 THR A O 1
ATOM 661 N N . VAL A 1 83 ? -18.568 0.854 22.933 1.00 87.31 83 VAL A N 1
ATOM 662 C CA . VAL A 1 83 ? -19.228 -0.368 23.394 1.00 87.31 83 VAL A CA 1
ATOM 663 C C . VAL A 1 83 ? -20.492 0.005 24.157 1.00 87.31 83 VAL A C 1
ATOM 665 O O . VAL A 1 83 ? -20.419 0.547 25.259 1.00 87.31 83 VAL A O 1
ATOM 668 N N . TYR A 1 84 ? -21.645 -0.311 23.586 1.00 87.00 84 TYR A N 1
ATOM 669 C CA . TYR A 1 84 ? -22.955 -0.115 24.190 1.00 87.00 84 TYR A CA 1
ATOM 670 C C . TYR A 1 84 ? -23.335 -1.329 25.028 1.00 87.00 84 TYR A C 1
ATOM 672 O O . TYR A 1 84 ? -23.316 -2.462 24.552 1.00 87.00 84 TYR A O 1
ATOM 680 N N . VAL A 1 85 ? -23.686 -1.102 26.286 1.00 86.50 85 VAL A N 1
ATOM 681 C CA . VAL A 1 85 ? -24.181 -2.126 27.197 1.00 86.50 85 VAL A CA 1
ATOM 682 C C . VAL A 1 85 ? -25.700 -2.002 27.273 1.00 86.50 85 VAL A C 1
ATOM 684 O O . VAL A 1 85 ? -26.238 -0.985 27.721 1.00 86.50 85 VAL A O 1
ATOM 687 N N . ILE A 1 86 ? -26.389 -3.038 26.801 1.00 86.88 86 ILE A N 1
ATOM 688 C CA . ILE A 1 86 ? -27.856 -3.117 26.773 1.00 86.88 86 ILE A CA 1
ATOM 689 C C . ILE A 1 86 ? -28.378 -3.938 27.953 1.00 86.88 86 ILE A C 1
ATOM 691 O O . ILE A 1 86 ? -27.644 -4.738 28.535 1.00 86.88 86 ILE A O 1
ATOM 695 N N . SER A 1 87 ? -29.648 -3.752 28.306 1.00 82.75 87 SER A N 1
ATOM 696 C CA . SER A 1 87 ? -30.325 -4.545 29.341 1.00 82.75 87 SER A CA 1
ATOM 697 C C . SER A 1 87 ? -30.317 -6.047 29.019 1.00 82.75 87 SER A C 1
ATOM 699 O O . SER A 1 87 ? -30.334 -6.445 27.850 1.00 82.75 87 SER A O 1
ATOM 701 N N . GLU A 1 88 ? -30.348 -6.895 30.054 1.00 80.12 88 GLU A N 1
ATOM 702 C CA . GLU A 1 88 ? -30.509 -8.352 29.906 1.00 80.12 88 GLU A CA 1
ATOM 703 C C . GLU A 1 88 ? -31.760 -8.710 29.099 1.00 80.12 88 GLU A C 1
ATOM 705 O O . GLU A 1 88 ? -31.746 -9.680 28.341 1.00 80.12 88 GLU A O 1
ATOM 710 N N . HIS A 1 89 ? -32.817 -7.907 29.221 1.00 78.81 89 HIS A N 1
ATOM 711 C CA . HIS A 1 89 ? -34.124 -8.153 28.613 1.00 78.81 89 HIS A CA 1
ATOM 712 C C . HIS A 1 89 ? -34.326 -7.438 27.276 1.00 78.81 89 HIS A C 1
ATOM 714 O O . HIS A 1 89 ? -35.406 -7.524 26.697 1.00 78.81 89 HIS A O 1
ATOM 720 N N . SER A 1 90 ? -33.306 -6.741 26.770 1.00 79.94 90 SER A N 1
ATOM 721 C CA . SER A 1 90 ? -33.411 -6.046 25.490 1.00 79.94 90 SER A CA 1
ATOM 722 C C . SER A 1 90 ? -33.656 -7.038 24.347 1.00 79.94 90 SER A C 1
ATOM 724 O O . SER A 1 90 ? -32.987 -8.076 24.249 1.00 79.94 90 SER A O 1
ATOM 726 N N . SER A 1 91 ? -34.607 -6.690 23.476 1.00 80.25 91 SER A N 1
ATOM 727 C CA . SER A 1 91 ? -34.941 -7.408 22.241 1.00 80.25 91 SER A CA 1
ATOM 728 C C . SER A 1 91 ? -33.961 -7.143 21.097 1.00 80.25 91 SER A C 1
ATOM 730 O O . SER A 1 91 ? -34.076 -7.776 20.053 1.00 80.25 91 SER A O 1
ATOM 732 N N . LEU A 1 92 ? -33.008 -6.222 21.281 1.00 80.56 92 LEU A N 1
ATOM 733 C CA . LEU A 1 92 ? -32.095 -5.777 20.228 1.00 80.56 92 LEU A CA 1
ATOM 734 C C . LEU A 1 92 ? -31.135 -6.886 19.777 1.00 80.56 92 LEU A C 1
ATOM 736 O O . LEU A 1 92 ? -30.792 -6.970 18.603 1.00 80.56 92 LEU A O 1
ATOM 740 N N . LEU A 1 93 ? -30.729 -7.772 20.691 1.00 82.00 93 LEU A N 1
ATOM 741 C CA . LEU A 1 93 ? -29.980 -8.985 20.362 1.00 82.00 93 LEU A CA 1
ATOM 742 C C . LEU A 1 93 ? -30.859 -10.229 20.590 1.00 82.00 93 LEU A C 1
ATOM 744 O O . LEU A 1 93 ? -31.645 -10.248 21.543 1.00 82.00 93 LEU A O 1
ATOM 748 N N . PRO A 1 94 ? -30.695 -11.308 19.801 1.00 82.06 94 PRO A N 1
ATOM 749 C CA . PRO A 1 94 ? -31.259 -12.618 20.129 1.00 82.06 94 PRO A CA 1
ATOM 750 C C . PRO A 1 94 ? -30.812 -13.097 21.522 1.00 82.06 94 PRO A C 1
ATOM 752 O O . PRO A 1 94 ? -29.730 -12.729 21.987 1.00 82.06 94 PRO A O 1
ATOM 755 N N . GLN A 1 95 ? -31.618 -13.928 22.194 1.00 76.00 95 GLN A N 1
ATOM 756 C CA . GLN A 1 95 ? -31.311 -14.404 23.557 1.00 76.00 95 GLN A CA 1
ATOM 757 C C . GLN A 1 95 ? -29.999 -15.202 23.632 1.00 76.00 95 GLN A C 1
ATOM 759 O O . GLN A 1 95 ? -29.272 -15.088 24.615 1.00 76.00 95 GLN A O 1
ATOM 764 N N . ASP A 1 96 ? -29.647 -15.914 22.561 1.00 80.88 96 ASP A N 1
ATOM 765 C CA . ASP A 1 96 ? -28.407 -16.693 22.467 1.00 80.88 96 ASP A CA 1
ATOM 766 C C . ASP A 1 96 ? -27.164 -15.827 22.182 1.00 80.88 96 ASP A C 1
ATOM 768 O O . ASP A 1 96 ? -26.031 -16.313 22.204 1.00 80.88 96 ASP A O 1
ATOM 772 N N . MET A 1 97 ? -27.350 -14.528 21.913 1.00 80.81 97 MET A N 1
ATOM 773 C CA . MET A 1 97 ? -26.286 -13.609 21.525 1.00 80.81 97 MET A CA 1
ATOM 774 C C . MET A 1 97 ? -25.943 -12.634 22.659 1.00 80.81 97 MET A C 1
ATOM 776 O O . MET A 1 97 ? -26.740 -11.780 23.054 1.00 80.81 97 MET A O 1
ATOM 780 N N . MET A 1 98 ? -24.711 -12.745 23.167 1.00 80.44 98 MET A N 1
ATOM 781 C CA . MET A 1 98 ? -24.217 -11.925 24.286 1.00 80.44 98 MET A CA 1
ATOM 782 C C . MET A 1 98 ? -23.426 -10.688 23.846 1.00 80.44 98 MET A C 1
ATOM 784 O O . MET A 1 98 ? -23.268 -9.754 24.634 1.00 80.44 98 MET A O 1
ATOM 788 N N . SER A 1 99 ? -22.904 -10.685 22.619 1.00 84.81 99 SER A N 1
ATOM 789 C CA . SER A 1 99 ? -22.159 -9.562 22.054 1.00 84.81 99 SER A CA 1
ATOM 790 C C . SER A 1 99 ? -22.288 -9.524 20.538 1.00 84.81 99 SER A C 1
ATOM 792 O O . SER A 1 99 ? -22.214 -10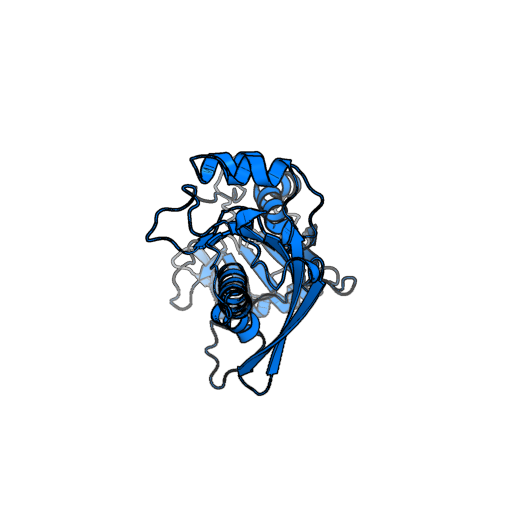.569 19.894 1.00 84.81 99 SER A O 1
ATOM 794 N N . TYR A 1 100 ? -22.400 -8.325 19.985 1.00 85.88 100 TYR A N 1
ATOM 795 C CA . TYR A 1 100 ? -22.415 -8.035 18.559 1.00 85.88 100 TYR A CA 1
ATOM 796 C C . TYR A 1 100 ? -21.340 -6.996 18.239 1.00 85.88 100 TYR A C 1
ATOM 798 O O . TYR A 1 100 ? -21.172 -6.034 18.987 1.00 85.88 100 TYR A O 1
ATOM 806 N N . ILE A 1 101 ? -20.601 -7.209 17.152 1.00 86.12 101 ILE A N 1
ATOM 807 C CA . ILE A 1 101 ? -19.560 -6.302 16.666 1.00 86.12 101 ILE A CA 1
ATOM 808 C C . ILE A 1 101 ? -20.057 -5.708 15.352 1.00 86.12 101 ILE A C 1
ATOM 810 O O . ILE A 1 101 ? -20.251 -6.442 14.383 1.00 86.12 101 ILE A O 1
ATOM 814 N N . GLY A 1 102 ? -20.264 -4.396 15.348 1.00 81.69 102 GLY A N 1
ATOM 815 C CA . GLY A 1 102 ? -20.703 -3.632 14.190 1.00 81.69 102 GLY A CA 1
ATOM 816 C C . GLY A 1 102 ? -19.541 -3.217 13.278 1.00 81.69 102 GLY A C 1
ATOM 817 O O . GLY A 1 102 ? -18.370 -3.254 13.676 1.00 81.69 102 GLY A O 1
ATOM 818 N N . PRO A 1 103 ? -19.836 -2.775 12.044 1.00 76.38 103 PRO A N 1
ATOM 819 C CA . PRO A 1 103 ? -18.826 -2.402 11.055 1.00 76.38 103 PRO A CA 1
ATOM 820 C C . PRO A 1 103 ? -18.100 -1.086 11.387 1.00 76.38 103 PRO A C 1
ATOM 822 O O . PRO A 1 103 ? -16.982 -0.868 10.922 1.00 76.38 103 PRO A O 1
ATOM 825 N N . LYS A 1 104 ? -18.695 -0.210 12.209 1.00 76.50 104 LYS A N 1
ATOM 826 C CA . LYS A 1 104 ? -18.197 1.153 12.489 1.00 76.50 104 LYS A CA 1
ATOM 827 C C . LYS A 1 104 ? -17.442 1.284 13.809 1.00 76.50 104 LYS A C 1
ATOM 829 O O . LYS A 1 104 ? -17.524 2.299 14.486 1.00 76.50 104 LYS A O 1
ATOM 834 N N . ARG A 1 105 ? -16.702 0.242 14.199 1.00 79.56 105 ARG A N 1
ATOM 835 C CA . ARG A 1 105 ? -16.003 0.179 15.500 1.00 79.56 105 ARG A CA 1
ATOM 836 C C . ARG A 1 105 ? -16.933 0.363 16.712 1.00 79.56 105 ARG A C 1
ATOM 838 O O . ARG A 1 105 ? -16.502 0.736 17.805 1.00 79.56 105 ARG A O 1
ATOM 845 N N . THR A 1 106 ? -18.199 0.022 16.516 1.00 86.69 106 THR A N 1
ATOM 846 C CA . THR A 1 106 ? -19.232 -0.063 17.537 1.00 86.69 106 THR A CA 1
ATOM 847 C C . THR A 1 106 ? -19.431 -1.518 17.938 1.00 86.69 106 THR A C 1
ATOM 849 O O . THR A 1 106 ? -19.302 -2.433 17.125 1.00 86.69 106 THR A O 1
ATOM 852 N N . ALA A 1 107 ? -19.735 -1.759 19.203 1.00 87.69 107 ALA A N 1
ATOM 853 C CA . ALA A 1 107 ? -20.133 -3.075 19.666 1.00 87.69 107 ALA A CA 1
ATOM 854 C C . ALA A 1 107 ? -21.278 -2.961 20.655 1.00 87.69 107 ALA A C 1
ATOM 856 O O . ALA A 1 107 ? -21.348 -2.011 21.428 1.00 87.69 107 ALA A O 1
ATOM 857 N N . VAL A 1 108 ? -22.147 -3.959 20.659 1.00 87.12 108 VAL A N 1
ATOM 858 C CA . VAL A 1 108 ? -23.244 -4.071 21.611 1.00 87.12 108 VAL A CA 1
ATOM 859 C C . VAL A 1 108 ? -22.989 -5.288 22.484 1.00 87.12 108 VAL A C 1
ATOM 861 O O . VAL A 1 108 ? -22.736 -6.378 21.980 1.00 87.12 108 VAL A O 1
ATOM 864 N N . VAL A 1 109 ? -23.036 -5.118 23.800 1.00 87.31 109 VAL A N 1
ATOM 865 C CA . VAL A 1 109 ? -22.824 -6.179 24.787 1.00 87.31 109 VAL A CA 1
ATOM 866 C C . VAL A 1 109 ? -24.049 -6.262 25.682 1.00 87.31 109 VAL A C 1
ATOM 868 O O . VAL A 1 109 ? -24.490 -5.263 26.246 1.00 87.31 109 VAL A O 1
ATOM 871 N N . ARG A 1 110 ? -24.584 -7.469 25.863 1.00 85.25 110 ARG A N 1
ATOM 872 C CA . ARG A 1 110 ? -25.664 -7.697 26.822 1.00 85.25 110 ARG A CA 1
ATOM 873 C C . ARG A 1 110 ? -25.118 -7.570 28.247 1.00 85.25 110 ARG A C 1
ATOM 875 O O . ARG A 1 110 ? -24.182 -8.287 28.627 1.00 85.25 110 ARG A O 1
ATOM 882 N N . GLY A 1 111 ? -25.686 -6.632 29.001 1.00 80.19 111 GLY A N 1
ATOM 883 C CA . GLY A 1 111 ? -25.422 -6.410 30.417 1.00 80.19 111 GLY A CA 1
ATOM 884 C C . GLY A 1 111 ? -25.876 -7.592 31.267 1.00 80.19 111 GLY A C 1
ATOM 885 O O . GLY A 1 111 ? -26.558 -8.487 30.775 1.00 80.19 111 GLY A O 1
ATOM 886 N N . ILE A 1 112 ? -25.442 -7.615 32.528 1.00 77.19 112 ILE A N 1
ATOM 887 C CA . ILE A 1 112 ? -25.846 -8.620 33.516 1.00 77.19 112 ILE A CA 1
ATOM 888 C C . ILE A 1 112 ? -26.220 -7.900 34.815 1.00 77.19 112 ILE A C 1
ATOM 890 O O . ILE A 1 112 ? -25.502 -6.985 35.205 1.00 77.19 112 ILE A O 1
ATOM 894 N N . MET A 1 113 ? -27.292 -8.299 35.497 1.00 67.06 113 MET A N 1
ATOM 895 C CA . MET A 1 113 ? -27.793 -7.706 36.746 1.00 67.06 113 MET A CA 1
ATOM 896 C C . MET A 1 113 ? -27.441 -8.574 37.966 1.00 67.06 113 MET A C 1
ATOM 898 O O . MET A 1 113 ? -28.296 -9.042 38.717 1.00 67.06 113 MET A O 1
ATOM 902 N N . HIS A 1 114 ? -26.143 -8.800 38.184 1.00 68.06 114 HIS A N 1
ATOM 903 C CA . HIS A 1 114 ? -25.619 -9.553 39.330 1.00 68.06 114 HIS A CA 1
ATOM 904 C C . HIS A 1 114 ? -24.513 -8.790 40.068 1.00 68.06 114 HIS A C 1
ATOM 906 O O . HIS A 1 114 ? -23.887 -7.891 39.518 1.00 68.06 114 HIS A O 1
ATOM 912 N N . ARG A 1 115 ? -24.212 -9.192 41.310 1.00 62.88 115 ARG A N 1
ATOM 913 C CA . ARG A 1 115 ? -23.202 -8.546 42.177 1.00 62.88 115 ARG A CA 1
ATOM 914 C C . ARG A 1 115 ? -21.787 -8.497 41.570 1.00 62.88 115 ARG A C 1
ATOM 916 O O . ARG A 1 115 ? -20.974 -7.671 41.961 1.00 62.88 115 ARG A O 1
ATOM 923 N N . GLU A 1 116 ? -21.496 -9.365 40.599 1.00 66.62 116 GLU A N 1
ATOM 924 C CA . GLU A 1 116 ? -20.228 -9.408 39.849 1.00 66.62 116 GLU A CA 1
ATOM 925 C C . GLU A 1 116 ? -20.352 -8.905 38.398 1.00 66.62 116 GLU A C 1
ATOM 927 O O . GLU A 1 116 ? -19.428 -9.063 37.595 1.00 66.62 116 GLU A O 1
ATOM 932 N N . ALA A 1 117 ? -21.478 -8.279 38.048 1.00 71.44 117 ALA A N 1
ATOM 933 C CA . ALA A 1 117 ? -21.787 -7.807 36.701 1.00 71.44 117 ALA A CA 1
ATOM 934 C C . ALA A 1 117 ? -20.670 -6.961 36.099 1.00 71.44 117 ALA A C 1
ATOM 936 O O . ALA A 1 117 ? -20.238 -7.214 34.975 1.00 71.44 117 ALA A O 1
ATOM 937 N N . PHE A 1 118 ? -20.144 -6.004 36.865 1.00 71.94 118 PHE A N 1
ATOM 938 C CA . PHE A 1 118 ? -19.110 -5.098 36.381 1.00 71.94 118 PHE A CA 1
ATOM 939 C C . PHE A 1 118 ? -17.816 -5.833 35.996 1.00 71.94 118 PHE A C 1
ATOM 941 O O . PHE A 1 118 ? -17.168 -5.492 35.006 1.00 71.94 118 PHE A O 1
ATOM 948 N N . ASN A 1 119 ? -17.464 -6.896 36.726 1.00 75.00 119 ASN A N 1
ATOM 949 C CA . ASN A 1 119 ? -16.289 -7.713 36.425 1.00 75.00 119 ASN A CA 1
ATOM 950 C C . ASN A 1 119 ? -16.495 -8.550 35.158 1.00 75.00 119 ASN A C 1
ATOM 952 O O . ASN A 1 119 ? -15.591 -8.642 34.324 1.00 75.00 119 ASN A O 1
ATOM 956 N N . ILE A 1 120 ? -17.680 -9.141 34.991 1.00 78.06 120 ILE A N 1
ATOM 957 C CA . ILE A 1 120 ? -18.009 -9.967 33.821 1.00 78.06 120 ILE A CA 1
ATOM 958 C C . ILE A 1 120 ? -18.100 -9.094 32.563 1.00 78.06 120 ILE A C 1
ATOM 960 O O . ILE A 1 120 ? -17.461 -9.397 31.553 1.00 78.06 120 ILE A O 1
ATOM 964 N N . ILE A 1 121 ? -18.822 -7.974 32.643 1.00 79.50 121 ILE A N 1
ATOM 965 C CA . ILE A 1 121 ? -18.934 -6.979 31.569 1.00 79.50 121 ILE A CA 1
ATOM 966 C C . ILE A 1 121 ? -17.551 -6.401 31.255 1.00 79.50 121 ILE A C 1
ATOM 968 O O . ILE A 1 121 ? -17.163 -6.322 30.094 1.00 79.50 121 ILE A O 1
ATOM 972 N N . GLY A 1 122 ? -16.748 -6.093 32.277 1.00 77.38 122 GLY A N 1
ATOM 973 C CA . GLY A 1 122 ? -15.375 -5.621 32.120 1.00 77.38 122 GLY A CA 1
ATOM 974 C C . GLY A 1 122 ? -14.486 -6.587 31.333 1.00 77.38 122 GLY A C 1
ATOM 975 O O . GLY A 1 122 ? -13.753 -6.142 30.449 1.00 77.38 122 GLY A O 1
ATOM 976 N N . ARG A 1 123 ? -14.568 -7.899 31.601 1.00 81.50 123 ARG A N 1
ATOM 977 C CA . ARG A 1 123 ? -13.847 -8.926 30.823 1.00 81.50 123 ARG A CA 1
ATOM 978 C C . ARG A 1 123 ? -14.347 -9.003 29.381 1.00 81.50 123 ARG A C 1
ATOM 980 O O . ARG A 1 123 ? -13.526 -9.072 28.471 1.00 81.50 123 ARG A O 1
ATOM 987 N N . ARG A 1 124 ? -15.664 -8.934 29.164 1.00 82.25 124 ARG A N 1
ATOM 988 C CA . ARG A 1 124 ? -16.259 -8.947 27.816 1.00 82.25 124 ARG A CA 1
ATOM 989 C C . ARG A 1 124 ? -15.859 -7.732 26.991 1.00 82.25 124 ARG A C 1
ATOM 991 O O . ARG A 1 124 ? -15.482 -7.892 25.840 1.00 82.25 124 ARG A O 1
ATOM 998 N N . ILE A 1 125 ? -15.853 -6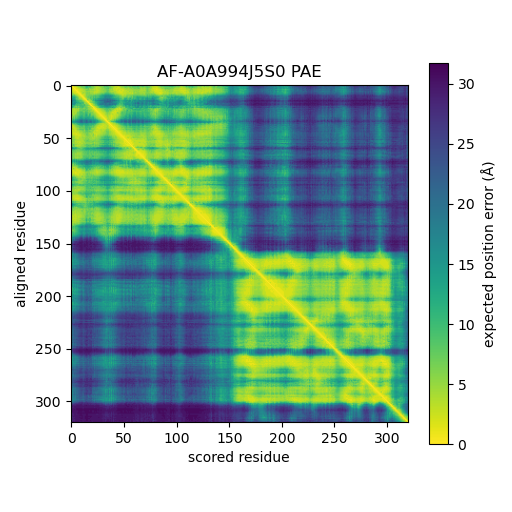.537 27.582 1.00 82.06 125 ILE A N 1
ATOM 999 C CA . ILE A 1 125 ? -15.389 -5.313 26.912 1.00 82.06 125 ILE A CA 1
ATOM 1000 C C . ILE A 1 125 ? -13.935 -5.469 26.464 1.00 82.06 125 ILE A C 1
ATOM 1002 O O . ILE A 1 125 ? -13.593 -5.065 25.360 1.00 82.06 125 ILE A O 1
ATOM 1006 N N . VAL A 1 126 ? -13.079 -6.079 27.292 1.00 81.25 126 VAL A N 1
ATOM 1007 C CA . VAL A 1 126 ? -11.685 -6.349 26.910 1.00 81.25 126 VAL A CA 1
ATOM 1008 C C . VAL A 1 126 ? -11.612 -7.345 25.749 1.00 81.25 126 VAL A C 1
ATOM 1010 O O . VAL A 1 126 ? -10.839 -7.113 24.828 1.00 81.25 126 VAL A O 1
ATOM 1013 N N . GLN A 1 127 ? -12.425 -8.405 25.744 1.00 82.25 127 GLN A N 1
ATOM 1014 C CA . GLN A 1 127 ? -12.477 -9.368 24.633 1.00 82.25 127 GLN A CA 1
ATOM 1015 C C . GLN A 1 127 ? -12.976 -8.734 23.328 1.00 82.25 127 GLN A C 1
ATOM 1017 O O . GLN A 1 127 ? -12.387 -8.953 22.275 1.00 82.25 127 GLN A O 1
ATOM 1022 N N . VAL A 1 128 ? -14.022 -7.909 23.394 1.00 83.81 128 VAL A N 1
ATOM 1023 C CA . VAL A 1 128 ? -14.549 -7.164 22.241 1.00 83.81 128 VAL A CA 1
ATOM 1024 C C . VAL A 1 128 ? -13.506 -6.175 21.724 1.00 83.81 128 VAL A C 1
ATOM 1026 O O . VAL A 1 128 ? -13.204 -6.164 20.535 1.00 83.81 128 VAL A O 1
ATOM 1029 N N . ALA A 1 129 ? -12.876 -5.409 22.618 1.00 80.62 129 ALA A N 1
ATOM 1030 C CA . ALA A 1 129 ? -11.795 -4.502 22.248 1.00 80.62 129 ALA A CA 1
ATOM 1031 C C . ALA A 1 129 ? -10.597 -5.242 21.632 1.00 80.62 129 ALA A C 1
ATOM 1033 O O . ALA A 1 129 ? -9.944 -4.696 20.751 1.00 80.62 129 ALA A O 1
ATOM 1034 N N . GLN A 1 130 ? -10.314 -6.479 22.055 1.00 76.81 130 GLN A N 1
ATOM 1035 C CA . GLN A 1 130 ? -9.284 -7.328 21.447 1.00 76.81 130 GLN A CA 1
ATOM 1036 C C . GLN A 1 130 ? -9.682 -7.817 20.055 1.00 76.81 130 GLN A C 1
ATOM 1038 O O . GLN A 1 130 ? -8.859 -7.754 19.152 1.00 76.81 130 GLN A O 1
ATOM 1043 N N . ALA A 1 131 ? -10.924 -8.269 19.871 1.00 79.94 131 ALA A N 1
ATOM 1044 C CA . ALA A 1 131 ? -11.423 -8.739 18.578 1.00 79.94 131 ALA A CA 1
ATOM 1045 C C . ALA A 1 131 ? -11.511 -7.614 17.532 1.00 79.94 131 ALA A C 1
ATOM 1047 O O . ALA A 1 131 ? -11.348 -7.863 16.342 1.00 79.94 131 ALA A O 1
ATOM 1048 N N . MET A 1 132 ? -11.759 -6.381 17.979 1.00 76.44 132 MET A N 1
ATOM 1049 C CA . MET A 1 132 ? -11.843 -5.186 17.129 1.00 76.44 132 MET A CA 1
ATOM 1050 C C . MET A 1 132 ? -10.500 -4.455 16.976 1.00 76.44 132 MET A C 1
ATOM 1052 O O . MET A 1 132 ? -10.384 -3.525 16.178 1.00 76.44 132 MET A O 1
ATOM 1056 N N . SER A 1 133 ? -9.487 -4.867 17.739 1.00 73.69 133 SER A N 1
ATOM 1057 C CA . SER A 1 133 ? -8.103 -4.412 17.621 1.00 73.69 133 SER A CA 1
ATOM 1058 C C . SER A 1 133 ? -7.296 -5.405 16.779 1.00 73.69 133 SER A C 1
ATOM 1060 O O . SER A 1 133 ? -7.722 -6.524 16.510 1.00 73.69 133 SER A O 1
ATOM 1062 N N . LEU A 1 134 ? -6.090 -5.005 16.372 1.00 69.88 134 LEU A N 1
ATOM 1063 C CA . LEU A 1 134 ? -5.128 -5.917 15.757 1.00 69.88 134 LEU A CA 1
ATOM 1064 C C . LEU A 1 134 ? -4.872 -7.108 16.693 1.00 69.88 134 LEU A C 1
ATOM 1066 O O . LEU A 1 134 ? -4.561 -6.911 17.873 1.00 69.88 134 LEU A O 1
ATOM 1070 N N . THR A 1 135 ? -4.999 -8.327 16.165 1.00 69.25 135 THR A N 1
ATOM 1071 C CA . THR A 1 135 ? -4.695 -9.548 16.914 1.00 69.25 135 THR A CA 1
ATOM 1072 C C . THR A 1 135 ? -3.199 -9.651 17.183 1.00 69.25 135 THR A C 1
ATOM 1074 O O . THR A 1 135 ? -2.368 -9.080 16.470 1.00 69.25 135 THR A O 1
ATOM 1077 N N . GLU A 1 136 ? -2.849 -10.403 18.224 1.00 66.00 136 GLU A N 1
ATOM 1078 C CA . GLU A 1 136 ? -1.453 -10.656 18.587 1.00 66.00 136 GLU A CA 1
ATOM 1079 C C . GLU A 1 136 ? -0.672 -11.275 17.429 1.00 66.00 136 GLU A C 1
ATOM 1081 O O . GLU A 1 136 ? 0.458 -10.866 17.194 1.00 66.00 136 GLU A O 1
ATOM 1086 N N . ASP A 1 137 ? -1.291 -12.171 16.658 1.00 65.06 137 ASP A N 1
ATOM 1087 C CA . ASP A 1 137 ? -0.667 -12.803 15.494 1.00 65.06 137 ASP A CA 1
ATOM 1088 C C . ASP A 1 137 ? -0.392 -11.807 14.365 1.00 65.06 137 ASP A C 1
ATOM 1090 O O . ASP A 1 137 ? 0.664 -11.864 13.742 1.00 65.06 137 ASP A O 1
ATOM 1094 N N . VAL A 1 138 ? -1.300 -10.855 14.122 1.00 66.88 138 VAL A N 1
ATOM 1095 C CA . VAL A 1 138 ? -1.113 -9.812 13.100 1.00 66.88 138 VAL A CA 1
ATOM 1096 C C . VAL A 1 138 ? -0.033 -8.824 13.534 1.00 66.88 138 VAL A C 1
ATOM 1098 O O . VAL A 1 138 ? 0.835 -8.477 12.736 1.00 66.88 138 VAL A O 1
ATOM 1101 N N . LEU A 1 139 ? -0.036 -8.409 14.804 1.00 67.81 139 LEU A N 1
ATOM 1102 C CA . LEU A 1 139 ? 1.024 -7.577 15.384 1.00 67.81 139 LEU A CA 1
ATOM 1103 C C . LEU A 1 139 ? 2.377 -8.293 15.348 1.00 67.81 139 LEU A C 1
ATOM 1105 O O . LEU A 1 139 ? 3.381 -7.694 14.969 1.00 67.81 139 LEU A O 1
ATOM 1109 N N . ALA A 1 140 ? 2.409 -9.573 15.715 1.00 63.84 140 ALA A N 1
ATOM 1110 C CA . ALA A 1 140 ? 3.614 -10.385 15.699 1.00 63.84 140 ALA A CA 1
ATOM 1111 C C . ALA A 1 140 ? 4.119 -10.619 14.275 1.00 63.84 140 ALA A C 1
ATOM 1113 O O . ALA A 1 140 ? 5.321 -10.539 14.076 1.00 63.84 140 ALA A O 1
ATOM 1114 N N . ALA A 1 141 ? 3.247 -10.853 13.292 1.00 63.81 141 ALA A N 1
ATOM 1115 C CA . ALA A 1 141 ? 3.624 -10.996 11.887 1.00 63.81 141 ALA A CA 1
ATOM 1116 C C . ALA A 1 141 ? 4.140 -9.678 11.293 1.00 63.81 141 ALA A C 1
ATOM 1118 O O . ALA A 1 141 ? 5.197 -9.667 10.671 1.00 63.81 141 ALA A O 1
ATOM 1119 N N . ALA A 1 142 ? 3.458 -8.557 11.549 1.00 63.25 142 ALA A N 1
ATOM 1120 C CA . ALA A 1 142 ? 3.901 -7.235 11.100 1.00 63.25 142 ALA A CA 1
ATOM 1121 C C . ALA A 1 142 ? 5.252 -6.830 11.716 1.00 63.25 142 ALA A C 1
ATOM 1123 O O . ALA A 1 142 ? 6.047 -6.133 11.092 1.00 63.25 142 ALA A O 1
ATOM 1124 N N . LEU A 1 143 ? 5.526 -7.273 12.947 1.00 62.75 143 LEU A N 1
ATOM 1125 C CA . LEU A 1 143 ? 6.790 -7.019 13.640 1.00 62.75 143 LEU A CA 1
ATOM 1126 C C . LEU A 1 143 ? 7.820 -8.140 13.451 1.00 62.75 143 LEU A C 1
ATOM 1128 O O . LEU A 1 143 ? 8.985 -7.936 13.790 1.00 62.75 143 LEU A O 1
ATOM 1132 N N . ALA A 1 144 ? 7.439 -9.291 12.888 1.00 57.19 144 ALA A N 1
ATOM 1133 C CA . ALA A 1 144 ? 8.350 -10.393 12.579 1.00 57.19 144 ALA A CA 1
ATOM 1134 C C . ALA A 1 144 ? 9.421 -9.951 11.580 1.00 57.19 144 ALA A C 1
ATOM 1136 O O . ALA A 1 144 ? 10.569 -10.356 11.708 1.00 57.19 144 ALA A O 1
ATOM 1137 N N . ASP A 1 145 ? 9.087 -9.028 10.677 1.00 52.84 145 ASP A N 1
ATOM 1138 C CA . ASP A 1 145 ? 10.037 -8.405 9.750 1.00 52.84 145 ASP A CA 1
ATOM 1139 C C . ASP A 1 145 ? 11.145 -7.593 10.453 1.00 52.84 145 ASP A C 1
ATOM 1141 O O . ASP A 1 145 ? 12.205 -7.335 9.873 1.00 52.84 145 ASP A O 1
ATOM 1145 N N . HIS A 1 146 ? 10.928 -7.213 11.717 1.00 52.09 146 HIS A N 1
ATOM 1146 C CA . HIS A 1 146 ? 11.903 -6.551 12.586 1.00 52.09 146 HIS A CA 1
ATOM 1147 C C . HIS A 1 146 ? 12.585 -7.508 13.578 1.00 52.09 146 HIS A C 1
ATOM 1149 O O . HIS A 1 146 ? 13.507 -7.094 14.285 1.00 52.09 146 HIS A O 1
ATOM 1155 N N . LEU A 1 147 ? 12.160 -8.773 13.639 1.00 52.75 147 LEU A N 1
ATOM 1156 C CA . LEU A 1 147 ? 12.713 -9.793 14.524 1.00 52.75 147 LEU A CA 1
ATOM 1157 C C . LEU A 1 147 ? 13.671 -10.687 13.717 1.00 52.75 147 LEU A C 1
ATOM 1159 O O . LEU A 1 147 ? 13.249 -11.348 12.771 1.00 52.75 147 LEU A O 1
ATOM 1163 N N . PRO A 1 148 ? 14.970 -10.737 14.051 1.00 47.75 148 PRO A N 1
ATOM 1164 C CA . PRO A 1 148 ? 15.888 -11.630 13.363 1.00 47.75 148 PRO A CA 1
ATOM 1165 C C . PRO A 1 148 ? 15.543 -13.082 13.713 1.00 47.75 148 PRO A C 1
ATOM 1167 O O . PRO A 1 148 ? 15.784 -13.507 14.838 1.00 47.75 148 PRO A O 1
ATOM 1170 N N . GLU A 1 149 ? 14.988 -13.850 12.771 1.00 52.78 149 GLU A N 1
ATOM 1171 C CA . GLU A 1 149 ? 14.907 -15.307 12.913 1.00 52.78 149 GLU A CA 1
ATOM 1172 C C . GLU A 1 149 ? 16.202 -15.983 12.443 1.00 52.78 149 GLU A C 1
ATOM 1174 O O . GLU A 1 149 ? 16.732 -15.713 11.358 1.00 52.78 149 GLU A O 1
ATOM 1179 N N . ASP A 1 150 ? 16.690 -16.904 13.275 1.00 50.09 150 ASP A N 1
ATOM 1180 C CA . ASP A 1 150 ? 17.732 -17.861 12.922 1.00 50.09 150 ASP A CA 1
ATOM 1181 C C . ASP A 1 150 ? 17.259 -18.729 11.743 1.00 50.09 150 ASP A C 1
ATOM 1183 O O . ASP A 1 150 ? 16.262 -19.440 11.836 1.00 50.09 150 ASP A O 1
ATOM 1187 N N . LYS A 1 151 ? 18.041 -18.710 10.654 1.00 47.16 151 LYS A N 1
ATOM 1188 C CA . LYS A 1 151 ? 17.849 -19.405 9.357 1.00 47.16 151 LYS A CA 1
ATOM 1189 C C . LYS A 1 1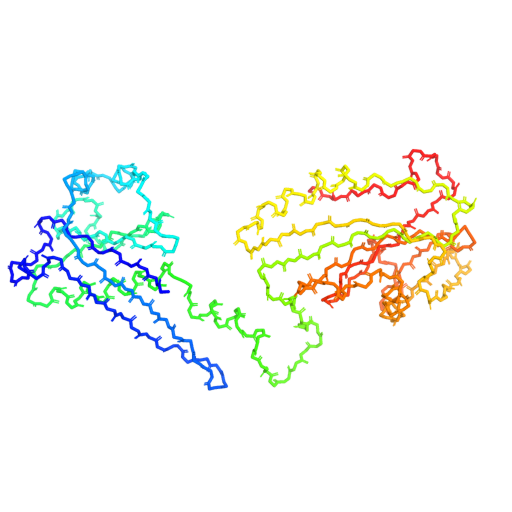51 ? 16.939 -18.697 8.356 1.00 47.16 151 LYS A C 1
ATOM 1191 O O . LYS A 1 151 ? 15.870 -19.140 7.954 1.00 47.16 151 LYS A O 1
ATOM 1196 N N . TRP A 1 152 ? 17.495 -17.617 7.839 1.00 43.84 152 TRP A N 1
ATOM 1197 C CA . TRP A 1 152 ? 16.921 -16.796 6.796 1.00 43.84 152 TRP A CA 1
ATOM 1198 C C . TRP A 1 152 ? 16.990 -17.440 5.388 1.00 43.84 152 TRP A C 1
ATOM 1200 O O . TRP A 1 152 ? 18.073 -17.553 4.806 1.00 43.84 152 TRP A O 1
ATOM 1210 N N . SER A 1 153 ? 15.837 -17.728 4.767 1.00 44.03 153 SER A N 1
ATOM 1211 C CA . SER A 1 153 ? 15.704 -18.036 3.325 1.00 44.03 153 SER A CA 1
ATOM 1212 C C . SER A 1 153 ? 15.800 -16.770 2.458 1.00 44.03 153 SER A C 1
ATOM 1214 O O . SER A 1 153 ? 15.082 -15.797 2.698 1.00 44.03 153 SER A O 1
ATOM 1216 N N . ALA A 1 154 ? 16.688 -16.760 1.458 1.00 47.69 154 ALA A N 1
ATOM 1217 C CA . ALA A 1 154 ? 17.078 -15.568 0.696 1.00 47.69 154 ALA A CA 1
ATOM 1218 C C . ALA A 1 154 ? 15.938 -14.835 -0.044 1.00 47.69 154 ALA A C 1
ATOM 1220 O O . ALA A 1 154 ? 16.073 -13.651 -0.330 1.00 47.69 154 ALA A O 1
ATOM 1221 N N . GLU A 1 155 ? 14.812 -15.497 -0.294 1.00 44.41 155 GLU A N 1
ATOM 1222 C CA . GLU A 1 155 ? 13.685 -14.935 -1.053 1.00 44.41 155 GLU A CA 1
ATOM 1223 C C . GLU A 1 155 ? 12.634 -14.243 -0.178 1.00 44.41 155 GLU A C 1
ATOM 1225 O O . GLU A 1 155 ? 11.946 -13.347 -0.647 1.00 44.41 155 GLU A O 1
ATOM 1230 N N . LYS A 1 156 ? 12.587 -14.537 1.129 1.00 45.78 156 LYS A N 1
ATOM 1231 C CA . LYS A 1 156 ? 11.785 -13.767 2.103 1.00 45.78 156 LYS A CA 1
ATOM 1232 C C . LYS A 1 156 ? 12.535 -12.527 2.612 1.00 45.78 156 LYS A C 1
ATOM 1234 O O . LYS A 1 156 ? 12.150 -11.911 3.601 1.00 45.78 156 LYS A O 1
ATOM 1239 N N . ARG A 1 157 ? 13.659 -12.172 1.962 1.00 46.19 157 ARG A N 1
ATOM 1240 C CA . ARG A 1 157 ? 14.485 -11.023 2.336 1.00 46.19 157 ARG A CA 1
ATOM 1241 C C . ARG A 1 157 ? 13.807 -9.714 1.876 1.00 46.19 157 ARG A C 1
ATOM 1243 O O . ARG A 1 157 ? 13.995 -9.323 0.730 1.00 46.19 157 ARG A O 1
ATOM 1250 N N . ARG A 1 158 ? 13.281 -8.948 2.841 1.00 58.22 158 ARG A N 1
ATOM 1251 C CA . ARG A 1 158 ? 13.286 -7.463 2.895 1.00 58.22 158 ARG A CA 1
ATOM 1252 C C . ARG A 1 158 ? 12.030 -6.732 2.366 1.00 58.22 158 ARG A C 1
ATOM 1254 O O . ARG A 1 158 ? 12.046 -6.269 1.224 1.00 58.22 158 ARG A O 1
ATOM 1261 N N . PRO A 1 159 ? 11.029 -6.471 3.224 1.00 57.44 159 PRO A N 1
ATOM 1262 C CA . PRO A 1 159 ? 10.058 -5.408 2.965 1.00 57.44 159 PRO A CA 1
ATOM 1263 C C . PRO A 1 159 ? 10.743 -4.030 2.884 1.00 57.44 159 PRO A C 1
ATOM 1265 O O . PRO A 1 159 ? 11.844 -3.815 3.418 1.00 57.44 159 PRO A O 1
ATOM 1268 N N . LEU A 1 160 ? 10.087 -3.093 2.194 1.00 61.59 160 LEU A N 1
ATOM 1269 C CA . LEU A 1 160 ? 10.445 -1.673 2.215 1.00 61.59 160 LEU A CA 1
ATOM 1270 C C . LEU A 1 160 ? 10.354 -1.154 3.660 1.00 61.59 160 LEU A C 1
ATOM 1272 O O . LEU A 1 160 ? 9.517 -1.614 4.434 1.00 61.59 160 LEU A O 1
ATOM 1276 N N . LYS A 1 161 ? 11.235 -0.226 4.056 1.00 66.31 161 LYS A N 1
ATOM 1277 C CA . LYS A 1 161 ? 11.197 0.326 5.419 1.00 66.31 161 LYS A CA 1
ATOM 1278 C C . LYS A 1 161 ? 9.864 1.044 5.634 1.00 66.31 161 LYS A C 1
ATOM 1280 O O . LYS A 1 161 ? 9.555 1.947 4.864 1.00 66.31 161 LYS A O 1
ATOM 1285 N N . SER A 1 162 ? 9.140 0.679 6.693 1.00 70.19 162 SER A N 1
ATOM 1286 C CA . SER A 1 162 ? 7.951 1.424 7.109 1.00 70.19 162 SER A CA 1
ATOM 1287 C C . SER A 1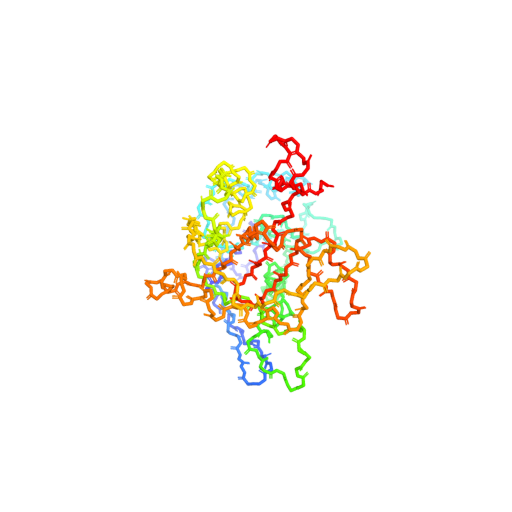 162 ? 8.333 2.865 7.444 1.00 70.19 162 SER A C 1
ATOM 1289 O O . SER A 1 162 ? 9.288 3.107 8.189 1.00 70.19 162 SER A O 1
ATOM 1291 N N . SER A 1 163 ? 7.622 3.809 6.842 1.00 76.75 163 SER A N 1
ATOM 1292 C CA . SER A 1 163 ? 7.872 5.240 6.925 1.00 76.75 163 SER A CA 1
ATOM 1293 C C . SER A 1 163 ? 6.556 6.005 6.806 1.00 76.75 163 SER A C 1
ATOM 1295 O O . SER A 1 163 ? 5.615 5.536 6.173 1.00 76.75 163 SER A O 1
ATOM 1297 N N . LEU A 1 164 ? 6.505 7.199 7.401 1.00 79.94 164 LEU A N 1
ATOM 1298 C CA . LEU A 1 164 ? 5.374 8.126 7.269 1.00 79.94 164 LEU A CA 1
ATOM 1299 C C . LEU A 1 164 ? 5.306 8.780 5.882 1.00 79.94 164 LEU A C 1
ATOM 1301 O O . LEU A 1 164 ? 4.298 9.395 5.544 1.00 79.94 164 LEU A O 1
ATOM 1305 N N . GLY A 1 165 ? 6.369 8.650 5.090 1.00 85.75 165 GLY A N 1
ATOM 1306 C CA . GLY A 1 165 ? 6.411 9.099 3.708 1.00 85.75 165 GLY A CA 1
ATOM 1307 C C . GLY A 1 165 ? 7.269 8.200 2.826 1.00 85.75 165 GLY A C 1
ATOM 1308 O O . GLY A 1 165 ? 8.193 7.549 3.320 1.00 85.75 165 GLY A O 1
ATOM 1309 N N . TYR A 1 166 ? 6.954 8.164 1.537 1.00 87.38 166 TYR A N 1
ATOM 1310 C CA . TYR A 1 166 ? 7.647 7.394 0.510 1.00 87.38 166 TYR A CA 1
ATOM 1311 C C . TYR A 1 166 ? 7.828 8.246 -0.741 1.00 87.38 166 TYR A C 1
ATOM 1313 O O . TYR A 1 166 ? 6.944 9.019 -1.115 1.00 87.38 166 TYR A O 1
ATOM 1321 N N . GLU A 1 167 ? 8.956 8.061 -1.411 1.00 88.94 167 GLU A N 1
ATOM 1322 C CA . GLU A 1 167 ? 9.253 8.715 -2.682 1.00 88.94 167 GLU A CA 1
ATOM 1323 C C . GLU A 1 167 ? 9.288 7.673 -3.788 1.00 88.94 167 GLU A C 1
ATOM 1325 O O . GLU A 1 167 ? 9.855 6.592 -3.627 1.00 88.94 167 GLU A O 1
ATOM 1330 N N . ILE A 1 168 ? 8.644 7.976 -4.906 1.00 90.19 168 ILE A N 1
ATOM 1331 C CA . ILE A 1 168 ? 8.560 7.094 -6.062 1.00 90.19 168 ILE A CA 1
ATOM 1332 C C . ILE A 1 168 ? 9.144 7.836 -7.253 1.00 90.19 168 ILE A C 1
ATOM 1334 O O . ILE A 1 168 ? 8.585 8.833 -7.699 1.00 90.19 168 ILE A O 1
ATOM 1338 N N . THR A 1 169 ? 10.239 7.321 -7.799 1.00 90.62 169 THR A N 1
ATOM 1339 C CA . THR A 1 169 ? 10.963 7.966 -8.893 1.00 90.62 169 THR A CA 1
ATOM 1340 C C . THR A 1 169 ? 10.872 7.126 -10.154 1.00 90.62 169 THR A C 1
ATOM 1342 O O . THR A 1 169 ? 11.399 6.014 -10.212 1.00 90.62 169 THR A O 1
ATOM 1345 N N . PHE A 1 170 ? 10.260 7.675 -11.199 1.00 91.44 170 PHE A N 1
ATOM 1346 C CA . PHE A 1 170 ? 10.255 7.081 -12.532 1.00 91.44 170 PHE A CA 1
ATOM 1347 C C . PHE A 1 170 ? 11.426 7.628 -13.353 1.00 91.44 170 PHE A C 1
ATOM 1349 O O . PHE A 1 170 ? 11.529 8.834 -13.556 1.00 91.44 170 PHE A O 1
ATOM 1356 N N . SER A 1 171 ? 12.310 6.767 -13.859 1.00 90.12 171 SER A N 1
ATOM 1357 C CA . SER A 1 171 ? 13.463 7.202 -14.663 1.00 90.12 171 SER A CA 1
ATOM 1358 C C . SER A 1 171 ? 13.524 6.500 -16.016 1.00 90.12 171 SER A C 1
ATOM 1360 O O . SER A 1 171 ? 13.567 5.275 -16.087 1.00 90.12 171 SER A O 1
ATOM 1362 N N . LEU A 1 172 ? 13.583 7.271 -17.098 1.00 89.50 172 LEU A N 1
ATOM 1363 C CA . LEU A 1 172 ? 13.821 6.753 -18.445 1.00 89.50 172 LEU A CA 1
ATOM 1364 C C . LEU A 1 172 ? 15.308 6.849 -18.772 1.00 89.50 172 LEU A C 1
ATOM 1366 O O . LEU A 1 172 ? 15.877 7.937 -18.744 1.00 89.50 172 LEU A O 1
ATOM 1370 N N . LEU A 1 173 ? 15.932 5.723 -19.098 1.00 88.25 173 LEU A N 1
ATOM 1371 C CA . LEU A 1 173 ? 17.331 5.654 -19.503 1.00 88.25 173 LEU A CA 1
ATOM 1372 C C . LEU A 1 173 ? 17.399 5.540 -21.023 1.00 88.25 173 LEU A C 1
ATOM 1374 O O . LEU A 1 173 ? 16.948 4.548 -21.598 1.00 88.25 173 LEU A O 1
ATOM 1378 N N . ASN A 1 174 ? 17.992 6.557 -21.647 1.00 87.50 174 ASN A N 1
ATOM 1379 C CA . ASN A 1 174 ? 18.237 6.607 -23.080 1.00 87.50 174 ASN A CA 1
ATOM 1380 C C . ASN A 1 174 ? 19.754 6.724 -23.347 1.00 87.50 174 ASN A C 1
ATOM 1382 O O . ASN A 1 174 ? 20.315 7.815 -23.210 1.00 87.50 174 ASN A O 1
ATOM 1386 N N . PRO A 1 175 ? 20.442 5.626 -23.704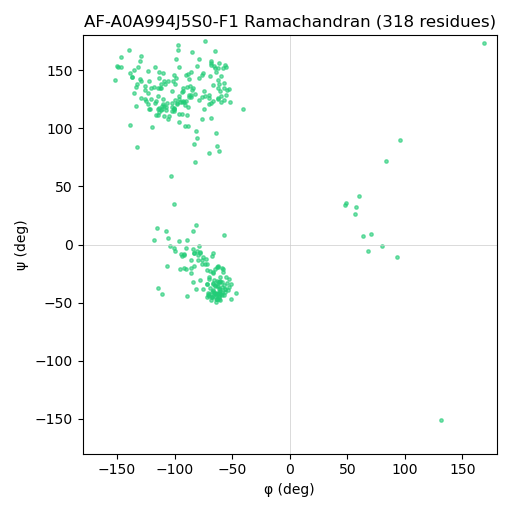 1.00 85.00 175 PRO A N 1
ATOM 1387 C CA . PRO A 1 175 ? 21.877 5.626 -23.975 1.00 85.00 175 PRO A CA 1
ATOM 1388 C C . PRO A 1 175 ? 22.246 6.370 -25.269 1.00 85.00 175 PRO A C 1
ATOM 1390 O O . PRO A 1 175 ? 23.314 6.979 -25.318 1.00 85.00 175 PRO A O 1
ATOM 1393 N N . ASP A 1 176 ? 21.359 6.394 -26.270 1.00 83.31 176 ASP A N 1
ATOM 1394 C CA . ASP A 1 176 ? 21.602 7.033 -27.566 1.00 83.31 176 ASP A CA 1
ATOM 1395 C C . ASP A 1 176 ? 20.419 7.920 -28.008 1.00 83.31 176 ASP A C 1
ATOM 1397 O O . ASP A 1 176 ? 19.572 7.508 -28.807 1.00 83.31 176 ASP A O 1
ATOM 1401 N N . PRO A 1 177 ? 20.367 9.181 -27.534 1.00 79.06 177 PRO A N 1
ATOM 1402 C CA . PRO A 1 177 ? 19.318 10.124 -27.919 1.00 79.06 177 PRO A CA 1
ATOM 1403 C C . PRO A 1 177 ? 19.377 10.564 -29.384 1.00 79.06 177 PRO A C 1
ATOM 1405 O O . PRO A 1 177 ? 18.466 11.244 -29.845 1.00 79.06 177 PRO A O 1
ATOM 1408 N N . LYS A 1 178 ? 20.445 10.235 -30.124 1.00 76.88 178 LYS A N 1
ATOM 1409 C CA . LYS A 1 178 ? 20.565 10.622 -31.536 1.00 76.88 178 LYS A CA 1
ATOM 1410 C C . LYS A 1 178 ? 19.840 9.649 -32.456 1.00 76.88 178 LYS A C 1
ATOM 1412 O O . LYS A 1 178 ? 19.358 10.069 -33.504 1.00 76.88 178 LYS A O 1
ATOM 1417 N N . SER A 1 179 ? 19.791 8.368 -32.093 1.00 68.69 179 SER A N 1
ATOM 1418 C CA . SER A 1 179 ? 19.115 7.341 -32.891 1.00 68.69 179 SER A CA 1
ATOM 1419 C C . SER A 1 179 ? 17.620 7.237 -32.603 1.00 68.69 179 SER A C 1
ATOM 1421 O O . SER A 1 179 ? 16.867 6.825 -33.486 1.00 68.69 179 SER A O 1
ATOM 1423 N N . HIS A 1 180 ? 17.180 7.647 -31.410 1.00 68.25 180 HIS A N 1
ATOM 1424 C CA . HIS A 1 180 ? 15.784 7.556 -30.997 1.00 68.25 180 HIS A CA 1
ATOM 1425 C C . HIS A 1 180 ? 15.284 8.844 -30.351 1.00 68.25 180 HIS A C 1
ATOM 1427 O O . HIS A 1 180 ? 15.749 9.238 -29.279 1.00 68.25 180 HIS A O 1
ATOM 1433 N N . ASP A 1 181 ? 14.261 9.436 -30.966 1.00 68.31 181 ASP A N 1
ATOM 1434 C CA . ASP A 1 181 ? 13.439 10.459 -30.326 1.00 68.31 181 ASP A CA 1
ATOM 1435 C C . ASP A 1 181 ? 12.405 9.765 -29.425 1.00 68.31 181 ASP A C 1
ATOM 1437 O O . ASP A 1 181 ? 11.355 9.298 -29.877 1.00 68.31 181 ASP A O 1
ATOM 1441 N N . VAL A 1 182 ? 12.769 9.579 -28.153 1.00 71.31 182 VAL A N 1
ATOM 1442 C CA . VAL A 1 182 ? 11.923 8.899 -27.167 1.00 71.31 182 VAL A CA 1
ATOM 1443 C C . VAL A 1 182 ? 11.013 9.925 -26.506 1.00 71.31 182 VAL A C 1
ATOM 1445 O O . VAL A 1 182 ? 11.421 10.648 -25.600 1.00 71.31 182 VAL A O 1
ATOM 1448 N N . TYR A 1 183 ? 9.756 9.956 -26.936 1.00 76.75 183 TYR A N 1
ATOM 1449 C CA . TYR A 1 183 ? 8.705 10.690 -26.240 1.00 76.75 183 TYR A CA 1
ATOM 1450 C C . TYR A 1 183 ? 8.127 9.830 -25.105 1.00 76.75 183 TYR A C 1
ATOM 1452 O O . TYR A 1 183 ? 7.868 8.645 -25.289 1.00 76.75 183 TYR A O 1
ATOM 1460 N N . TRP A 1 184 ? 7.929 10.400 -23.919 1.00 82.62 184 TRP A N 1
ATOM 1461 C CA . TRP A 1 184 ? 7.413 9.669 -22.760 1.00 82.62 184 TRP A CA 1
ATOM 1462 C C . TRP A 1 184 ? 6.400 10.524 -22.000 1.00 82.62 184 TRP A C 1
ATOM 1464 O O . TRP A 1 184 ? 6.772 11.418 -21.245 1.00 82.62 184 TRP A O 1
ATOM 1474 N N . ASP A 1 185 ? 5.110 10.235 -22.189 1.00 83.88 185 ASP A N 1
ATOM 1475 C CA . ASP A 1 185 ? 4.026 10.852 -21.414 1.00 83.88 185 ASP A CA 1
ATOM 1476 C C . ASP A 1 185 ? 3.844 10.134 -20.065 1.00 83.88 185 ASP A C 1
ATOM 1478 O O . ASP A 1 185 ? 2.898 9.373 -19.840 1.00 83.88 185 ASP A O 1
ATOM 1482 N N . ILE A 1 186 ? 4.813 10.326 -19.167 1.00 87.56 186 ILE A N 1
ATOM 1483 C CA . ILE A 1 186 ? 4.753 9.768 -17.811 1.00 87.56 186 ILE A CA 1
ATOM 1484 C C . ILE A 1 186 ? 3.719 10.471 -16.942 1.00 87.56 186 ILE A C 1
ATOM 1486 O O . ILE A 1 186 ? 3.078 9.830 -16.116 1.00 87.56 186 ILE A O 1
ATOM 1490 N N . GLU A 1 187 ? 3.520 11.773 -17.136 1.00 87.94 187 GLU A N 1
ATOM 1491 C CA . GLU A 1 187 ? 2.594 12.564 -16.329 1.00 87.94 187 GLU A CA 1
ATOM 1492 C C . GLU A 1 187 ? 1.153 12.062 -16.501 1.00 87.94 187 GLU A C 1
ATOM 1494 O O . GLU A 1 187 ? 0.455 11.816 -15.510 1.00 87.94 187 GLU A O 1
ATOM 1499 N N . GLY A 1 188 ? 0.722 11.829 -17.748 1.00 88.62 188 GLY A N 1
ATOM 1500 C CA . GLY A 1 188 ? -0.585 11.248 -18.044 1.00 88.62 188 GLY A CA 1
ATOM 1501 C C . GLY A 1 188 ? -0.748 9.839 -17.466 1.00 88.62 188 GLY A C 1
ATOM 1502 O O . GLY A 1 188 ? -1.786 9.521 -16.874 1.00 88.62 188 GLY A O 1
ATOM 1503 N N . ALA A 1 189 ? 0.290 9.004 -17.570 1.00 88.19 189 ALA A N 1
ATOM 1504 C CA . ALA A 1 189 ? 0.278 7.641 -17.042 1.00 88.19 189 ALA A CA 1
ATOM 1505 C C . ALA A 1 189 ? 0.213 7.603 -15.505 1.00 88.19 189 ALA A C 1
ATOM 1507 O O . ALA A 1 189 ? -0.588 6.853 -14.942 1.00 88.19 189 ALA A O 1
ATOM 1508 N N . VAL A 1 190 ? 0.995 8.443 -14.819 1.00 90.19 190 VAL A N 1
ATOM 1509 C CA . VAL A 1 190 ? 0.980 8.557 -13.353 1.00 90.19 190 VAL A CA 1
ATOM 1510 C C . VAL A 1 190 ? -0.402 8.981 -12.877 1.00 90.19 190 VAL A C 1
ATOM 1512 O O . VAL A 1 190 ? -0.968 8.324 -12.005 1.00 90.19 190 VAL A O 1
ATOM 1515 N N . ARG A 1 191 ? -1.004 10.006 -13.492 1.00 90.69 191 ARG A N 1
ATOM 1516 C CA . ARG A 1 191 ? -2.355 10.460 -13.124 1.00 90.69 191 ARG A CA 1
ATOM 1517 C C . ARG A 1 191 ? -3.416 9.378 -13.302 1.00 90.69 191 ARG A C 1
ATOM 1519 O O . ARG A 1 191 ? -4.314 9.272 -12.472 1.00 90.69 191 ARG A O 1
ATOM 1526 N N . ARG A 1 192 ? -3.329 8.590 -14.377 1.00 91.19 192 ARG A N 1
ATOM 1527 C CA . ARG A 1 192 ? -4.357 7.601 -14.724 1.00 91.19 192 ARG A CA 1
ATOM 1528 C C . ARG A 1 192 ? -4.226 6.288 -13.955 1.00 91.19 192 ARG A C 1
ATOM 1530 O O . ARG A 1 192 ? -5.248 5.717 -13.592 1.00 91.19 192 ARG A O 1
ATOM 1537 N N . TYR A 1 193 ? -3.003 5.814 -13.724 1.00 88.00 193 TYR A N 1
ATOM 1538 C CA . TYR A 1 193 ? -2.761 4.466 -13.199 1.00 88.00 193 TYR A CA 1
ATOM 1539 C C . TYR A 1 193 ? -2.139 4.453 -11.803 1.00 88.00 193 TYR A C 1
ATOM 1541 O O . TYR A 1 193 ? -2.492 3.609 -10.985 1.00 88.00 193 TYR A O 1
ATOM 1549 N N . VAL A 1 194 ? -1.235 5.387 -11.508 1.00 90.50 194 VAL A N 1
ATOM 1550 C CA . VAL A 1 194 ? -0.481 5.383 -10.245 1.00 90.50 194 VAL A CA 1
ATOM 1551 C C . VAL A 1 194 ? -1.231 6.158 -9.163 1.00 90.50 194 VAL A C 1
ATOM 1553 O O . VAL A 1 194 ? -1.384 5.673 -8.045 1.00 90.50 194 VAL A O 1
ATOM 1556 N N . GLN A 1 195 ? -1.771 7.332 -9.489 1.00 91.88 195 GLN A N 1
ATOM 1557 C CA . GLN A 1 195 ? -2.424 8.207 -8.517 1.00 91.88 195 GLN A CA 1
ATOM 1558 C C . GLN A 1 195 ? -3.631 7.567 -7.808 1.00 91.88 195 GLN A C 1
ATOM 1560 O O . GLN A 1 195 ? -3.721 7.718 -6.591 1.00 91.88 195 GLN A O 1
ATOM 1565 N N . PRO A 1 196 ? -4.539 6.824 -8.478 1.00 93.25 196 PRO A N 1
ATOM 1566 C CA . PRO A 1 196 ? -5.654 6.172 -7.785 1.00 93.25 196 PRO A CA 1
ATOM 1567 C C . PRO A 1 196 ? -5.181 5.171 -6.725 1.00 93.25 196 PRO A C 1
ATOM 1569 O O . PRO A 1 196 ? -5.745 5.102 -5.634 1.00 93.25 196 PRO A O 1
ATOM 1572 N N . PHE A 1 197 ? -4.105 4.443 -7.027 1.00 89.88 197 PHE A N 1
ATOM 1573 C CA . PHE A 1 197 ? -3.481 3.504 -6.104 1.00 89.88 197 PHE A CA 1
ATOM 1574 C C . PHE A 1 197 ? -2.829 4.222 -4.913 1.00 89.88 197 PHE A C 1
ATOM 1576 O O . PHE A 1 197 ? -3.056 3.838 -3.767 1.00 89.88 197 PHE A O 1
ATOM 1583 N N . LEU A 1 198 ? -2.090 5.308 -5.160 1.00 91.25 198 LEU A N 1
ATOM 1584 C CA . LEU A 1 198 ? -1.485 6.109 -4.089 1.00 91.25 198 LEU A CA 1
ATOM 1585 C C . LEU A 1 198 ? -2.533 6.791 -3.203 1.00 91.25 198 LEU A C 1
ATOM 1587 O O . LEU A 1 198 ? -2.358 6.852 -1.991 1.00 91.25 198 LEU A O 1
ATOM 1591 N N . ASN A 1 199 ? -3.650 7.238 -3.780 1.00 90.19 199 ASN A N 1
ATOM 1592 C CA . ASN A 1 199 ? -4.756 7.824 -3.025 1.00 90.19 199 ASN A CA 1
ATOM 1593 C C . ASN A 1 199 ? -5.384 6.804 -2.068 1.00 90.19 199 ASN A C 1
ATOM 1595 O O . ASN A 1 199 ? -5.639 7.129 -0.911 1.00 90.19 199 ASN A O 1
ATOM 1599 N N . ALA A 1 200 ? -5.592 5.562 -2.521 1.00 88.50 200 ALA A N 1
ATOM 1600 C CA . ALA A 1 200 ? -6.089 4.485 -1.665 1.00 88.50 200 ALA A CA 1
ATOM 1601 C C . ALA A 1 200 ? -5.113 4.155 -0.520 1.00 88.50 200 ALA A C 1
ATOM 1603 O O . ALA A 1 200 ? -5.532 3.791 0.578 1.00 88.50 200 ALA A O 1
ATOM 1604 N N . LEU A 1 201 ? -3.812 4.326 -0.762 1.00 85.75 201 LEU A N 1
ATOM 1605 C CA . LEU A 1 201 ? -2.755 4.150 0.231 1.00 85.75 201 LEU A CA 1
ATOM 1606 C C . LEU A 1 201 ? -2.505 5.383 1.105 1.00 85.75 201 LEU A C 1
ATOM 1608 O O . LEU A 1 201 ? -1.717 5.280 2.040 1.00 85.75 201 LEU A O 1
ATOM 1612 N N . GLY A 1 202 ? -3.176 6.515 0.873 1.00 85.12 202 GLY A N 1
ATOM 1613 C CA . GLY A 1 202 ? -2.921 7.769 1.594 1.00 85.12 202 GLY A CA 1
ATOM 1614 C C . GLY A 1 202 ? -3.087 7.670 3.116 1.00 85.12 202 GLY A C 1
ATOM 1615 O O . GLY A 1 202 ? -2.450 8.412 3.855 1.00 85.12 202 GLY A O 1
ATOM 1616 N N . ALA A 1 203 ? -3.873 6.703 3.605 1.00 79.50 203 ALA A N 1
ATOM 1617 C CA . ALA A 1 203 ? -3.990 6.408 5.036 1.00 79.50 203 ALA A CA 1
ATOM 1618 C C . ALA A 1 203 ? -2.714 5.790 5.648 1.00 79.50 203 ALA A C 1
ATOM 1620 O O . ALA A 1 203 ? -2.519 5.847 6.859 1.00 79.50 203 ALA A O 1
ATOM 1621 N N . ALA A 1 204 ? -1.857 5.171 4.831 1.00 78.44 204 ALA A N 1
ATOM 1622 C CA . ALA A 1 204 ? -0.640 4.490 5.270 1.00 78.44 204 ALA A CA 1
ATOM 1623 C C . ALA A 1 204 ? 0.597 5.404 5.293 1.00 78.44 204 ALA A C 1
ATOM 1625 O O . ALA A 1 204 ? 1.569 5.093 5.981 1.00 78.44 204 ALA A O 1
ATOM 1626 N N . GLY A 1 205 ? 0.583 6.514 4.553 1.00 83.75 205 GLY A N 1
ATOM 1627 C CA . GLY A 1 205 ? 1.698 7.454 4.496 1.00 83.75 205 GLY A CA 1
ATOM 1628 C C . GLY A 1 205 ? 1.547 8.481 3.380 1.00 83.75 205 GLY A C 1
ATOM 1629 O O . GLY A 1 205 ? 0.640 8.404 2.554 1.00 83.75 205 GLY A O 1
ATOM 1630 N N . ASN A 1 206 ? 2.455 9.452 3.360 1.00 88.69 206 ASN A N 1
ATOM 1631 C CA . ASN A 1 206 ? 2.518 10.458 2.310 1.00 88.69 206 ASN A CA 1
ATOM 1632 C C . ASN A 1 206 ? 3.357 9.956 1.125 1.00 88.69 206 ASN A C 1
ATOM 1634 O O . ASN A 1 206 ? 4.438 9.406 1.326 1.00 88.69 206 ASN A O 1
ATOM 1638 N N . PHE A 1 207 ? 2.903 10.167 -0.105 1.00 90.19 207 PHE A N 1
ATOM 1639 C CA . PHE A 1 207 ? 3.605 9.688 -1.299 1.00 90.19 207 PHE A CA 1
ATOM 1640 C C . PHE A 1 207 ? 3.976 10.862 -2.199 1.00 90.19 207 PHE A C 1
ATOM 1642 O O . PHE A 1 207 ? 3.105 11.636 -2.591 1.00 90.19 207 PHE A O 1
ATOM 1649 N N . SER A 1 208 ? 5.260 10.974 -2.541 1.00 89.25 208 SER A N 1
ATOM 1650 C CA . SER A 1 208 ? 5.749 11.886 -3.580 1.00 89.25 208 SER A CA 1
ATOM 1651 C C . SER A 1 208 ? 6.109 11.094 -4.829 1.00 89.25 208 SER A C 1
ATOM 1653 O O . SER A 1 208 ? 6.667 10.000 -4.721 1.00 89.25 208 SER A O 1
ATOM 1655 N N . VAL A 1 209 ? 5.791 11.636 -6.005 1.00 90.69 209 VAL A N 1
ATOM 1656 C CA . VAL A 1 209 ? 6.121 11.019 -7.293 1.00 90.69 209 VAL A CA 1
ATOM 1657 C C . VAL A 1 209 ? 6.938 11.989 -8.126 1.00 90.69 209 VAL A C 1
ATOM 1659 O O . VAL A 1 209 ? 6.452 13.060 -8.481 1.00 90.69 209 VAL A O 1
ATOM 1662 N N . ASP A 1 210 ? 8.140 11.561 -8.492 1.00 89.62 210 ASP A N 1
ATOM 1663 C CA . ASP A 1 210 ? 9.060 12.300 -9.344 1.00 89.62 210 ASP A CA 1
ATOM 1664 C C . ASP A 1 210 ? 9.326 11.530 -10.640 1.00 89.62 210 ASP A C 1
ATOM 1666 O O . ASP A 1 210 ? 9.237 10.299 -10.702 1.00 89.62 210 ASP A O 1
ATOM 1670 N N . SER A 1 211 ? 9.662 12.256 -11.705 1.00 89.50 211 SER A N 1
ATOM 1671 C CA . SER A 1 211 ? 10.042 11.651 -12.982 1.00 89.50 211 SER A CA 1
ATOM 1672 C C . SER A 1 211 ? 11.250 12.347 -13.599 1.00 89.50 211 SER A C 1
ATOM 1674 O O . SER A 1 211 ? 11.412 13.558 -13.462 1.00 89.50 211 SER A O 1
ATOM 1676 N N . GLN A 1 212 ? 12.116 11.580 -14.262 1.00 88.50 212 GLN A N 1
ATOM 1677 C CA . GLN A 1 212 ? 13.339 12.098 -14.878 1.00 88.50 212 GLN A CA 1
ATOM 1678 C C . GLN A 1 212 ? 13.759 11.309 -16.119 1.00 88.50 212 GLN A C 1
ATOM 1680 O O . GLN A 1 212 ? 13.503 10.112 -16.236 1.00 88.50 212 GLN A O 1
ATOM 1685 N N . ILE A 1 213 ? 14.474 11.969 -17.030 1.00 87.94 213 ILE A N 1
ATOM 1686 C CA . ILE A 1 213 ? 15.054 11.341 -18.221 1.00 87.94 213 ILE A CA 1
ATOM 1687 C C . ILE A 1 213 ? 16.575 11.444 -18.135 1.00 87.94 213 ILE A C 1
ATOM 1689 O O . ILE A 1 213 ? 17.129 12.537 -18.021 1.00 87.94 213 ILE A O 1
ATOM 1693 N N . LEU A 1 214 ? 17.246 10.298 -18.196 1.00 87.31 214 LEU A N 1
ATOM 1694 C CA . LEU A 1 214 ? 18.695 10.176 -18.159 1.00 87.31 214 LEU A CA 1
ATOM 1695 C C . LEU A 1 214 ? 19.224 9.836 -19.550 1.00 87.31 214 LEU A C 1
ATOM 1697 O O . LEU A 1 214 ? 19.083 8.713 -20.038 1.00 87.31 214 LEU A O 1
ATOM 1701 N N . TYR A 1 215 ? 19.874 10.816 -20.167 1.00 86.06 215 TYR A N 1
ATOM 1702 C CA . TYR A 1 215 ? 20.551 10.644 -21.447 1.00 86.06 215 TYR A CA 1
ATOM 1703 C C . TYR A 1 215 ? 21.971 10.106 -21.264 1.00 86.06 215 TYR A C 1
ATOM 1705 O O . TYR A 1 215 ? 22.642 10.411 -20.276 1.00 86.06 215 TYR A O 1
ATOM 1713 N N . TYR A 1 216 ? 22.443 9.326 -22.238 1.00 84.00 216 TYR A N 1
ATOM 1714 C CA . TYR A 1 216 ? 23.771 8.702 -22.238 1.00 84.00 216 TYR A CA 1
ATOM 1715 C C . TYR A 1 216 ? 24.013 7.811 -21.005 1.00 84.00 216 TYR A C 1
ATOM 1717 O O . TYR A 1 216 ? 25.131 7.703 -20.483 1.00 84.00 216 TYR A O 1
ATOM 1725 N N . ALA A 1 217 ? 22.937 7.191 -20.511 1.00 81.81 217 ALA A N 1
ATOM 1726 C CA . ALA A 1 217 ? 22.941 6.285 -19.374 1.00 81.81 217 ALA A CA 1
ATOM 1727 C C . ALA A 1 217 ? 22.796 4.835 -19.855 1.00 81.81 217 ALA A C 1
ATOM 1729 O O . ALA A 1 217 ? 21.743 4.419 -20.333 1.00 81.81 217 ALA A O 1
ATOM 1730 N N . MET A 1 218 ? 23.873 4.064 -19.718 1.00 79.62 218 MET A N 1
ATOM 1731 C CA . MET A 1 218 ? 23.909 2.632 -20.023 1.00 79.62 218 MET A CA 1
ATOM 1732 C C . MET A 1 218 ? 23.690 1.809 -18.748 1.00 79.62 218 MET A C 1
ATOM 1734 O O . MET A 1 218 ? 24.084 2.237 -17.664 1.00 79.62 218 MET A O 1
ATOM 1738 N N . LEU A 1 219 ? 23.143 0.594 -18.882 1.00 75.38 219 LEU A N 1
ATOM 1739 C CA . LEU A 1 219 ? 22.924 -0.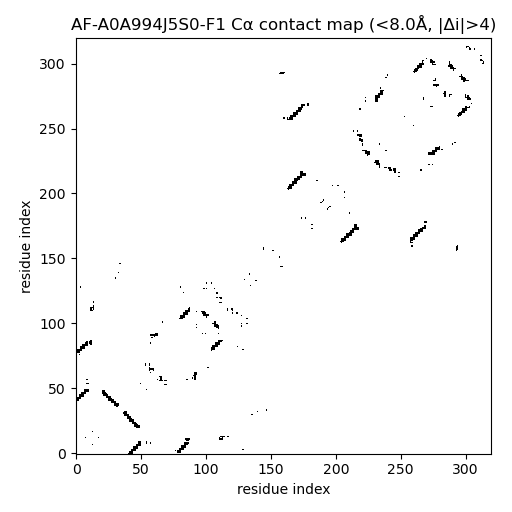338 -17.762 1.00 75.38 219 LEU A CA 1
ATOM 1740 C C . LEU A 1 219 ? 24.233 -0.862 -17.129 1.00 75.38 219 LEU A C 1
ATOM 1742 O O . LEU A 1 219 ? 24.191 -1.547 -16.114 1.00 75.38 219 LEU A O 1
ATOM 1746 N N . GLY A 1 220 ? 25.403 -0.572 -17.710 1.00 73.81 220 GLY A N 1
ATOM 1747 C CA . GLY A 1 220 ? 26.698 -1.025 -17.183 1.00 73.81 220 GLY A CA 1
ATOM 1748 C C . GLY A 1 220 ? 26.949 -2.532 -17.325 1.00 73.81 220 GLY A C 1
ATOM 1749 O O . GLY A 1 220 ? 27.926 -3.041 -16.782 1.00 73.81 220 GLY A O 1
ATOM 1750 N N . VAL A 1 221 ? 26.090 -3.238 -18.065 1.00 77.75 221 VAL A N 1
ATOM 1751 C CA . VAL A 1 221 ? 26.219 -4.655 -18.422 1.00 77.75 221 VAL A CA 1
ATOM 1752 C C . VAL A 1 221 ? 26.213 -4.798 -19.939 1.00 77.75 221 VAL A C 1
ATOM 1754 O O . VAL A 1 221 ? 25.473 -4.096 -20.629 1.00 77.75 221 VAL A O 1
ATOM 1757 N N . ASN A 1 222 ? 27.044 -5.703 -20.456 1.00 78.44 222 ASN A N 1
ATOM 1758 C CA . ASN A 1 222 ? 27.151 -5.934 -21.893 1.00 78.44 222 ASN A CA 1
ATOM 1759 C C . ASN A 1 222 ? 26.195 -7.056 -22.313 1.00 78.44 222 ASN A C 1
ATOM 1761 O O . ASN A 1 222 ? 26.310 -8.167 -21.780 1.00 78.44 222 ASN A O 1
ATOM 1765 N N . PRO A 1 223 ? 25.282 -6.800 -23.260 1.00 82.75 223 PRO A N 1
ATOM 1766 C CA . PRO A 1 223 ? 24.368 -7.819 -23.741 1.00 82.75 223 PRO A CA 1
ATOM 1767 C C . PRO A 1 223 ? 25.104 -8.893 -24.548 1.00 82.75 223 PRO A C 1
ATOM 1769 O O . PRO A 1 223 ? 26.063 -8.611 -25.269 1.00 82.75 223 PRO A O 1
ATOM 1772 N N . ARG A 1 224 ? 24.648 -10.144 -24.436 1.00 83.62 224 ARG A N 1
ATOM 1773 C CA . ARG A 1 224 ? 25.170 -11.269 -25.224 1.00 83.62 224 ARG A CA 1
ATOM 1774 C C . ARG A 1 224 ? 24.324 -11.447 -26.476 1.00 83.62 224 ARG A C 1
ATOM 1776 O O . ARG A 1 224 ? 23.102 -11.473 -26.385 1.00 83.62 224 ARG A O 1
ATOM 1783 N N . PHE A 1 225 ? 24.974 -11.569 -27.627 1.00 84.00 225 PHE A N 1
ATOM 1784 C CA . PHE A 1 225 ? 24.295 -11.832 -28.892 1.00 84.00 225 PHE A CA 1
ATOM 1785 C C . PHE A 1 225 ? 24.080 -13.334 -29.073 1.00 84.00 225 PHE A C 1
ATOM 1787 O O . PHE A 1 225 ? 25.037 -14.106 -28.971 1.00 84.00 225 PHE A O 1
ATOM 1794 N N . ASP A 1 226 ? 22.847 -13.735 -29.368 1.00 82.50 226 ASP A N 1
ATOM 1795 C CA . ASP A 1 226 ? 22.539 -15.093 -29.805 1.00 82.50 226 ASP A CA 1
ATOM 1796 C C . ASP A 1 226 ? 22.324 -15.116 -31.321 1.00 82.50 226 ASP A C 1
ATOM 1798 O O . ASP A 1 226 ? 21.401 -14.503 -31.863 1.00 82.50 226 ASP A O 1
ATOM 1802 N N . SER A 1 227 ? 23.172 -15.873 -32.013 1.00 77.25 227 SER A N 1
ATOM 1803 C CA . SER A 1 227 ? 23.070 -16.067 -33.457 1.00 77.25 227 SER A CA 1
ATOM 1804 C C . SER A 1 227 ? 21.818 -16.837 -33.883 1.00 77.25 227 SER A C 1
ATOM 1806 O O . SER A 1 227 ? 21.394 -16.688 -35.026 1.00 77.25 227 SER A O 1
ATOM 1808 N N . ALA A 1 228 ? 21.228 -17.659 -33.005 1.00 77.19 228 ALA A N 1
ATOM 1809 C CA . ALA A 1 228 ? 20.065 -18.476 -33.355 1.00 77.19 228 ALA A CA 1
ATOM 1810 C C . ALA A 1 228 ? 18.776 -17.646 -33.441 1.00 77.19 228 ALA A C 1
ATOM 1812 O O . ALA A 1 228 ? 17.959 -17.862 -34.335 1.00 77.19 228 ALA A O 1
ATOM 1813 N N . SER A 1 229 ? 18.607 -16.676 -32.542 1.00 72.25 229 SER A N 1
ATOM 1814 C CA . SER A 1 229 ? 17.432 -15.800 -32.473 1.00 72.25 229 SER A CA 1
ATOM 1815 C C . SER A 1 229 ? 17.674 -14.386 -33.012 1.00 72.25 229 SER A C 1
ATOM 1817 O O . SER A 1 229 ? 16.751 -13.570 -33.014 1.00 72.25 229 SER A O 1
ATOM 1819 N N . SER A 1 230 ? 18.901 -14.079 -33.457 1.00 79.75 230 SER A N 1
ATOM 1820 C CA . SER A 1 230 ? 19.324 -12.740 -33.903 1.00 79.75 230 SER A CA 1
ATOM 1821 C C . SER A 1 230 ? 18.954 -11.633 -32.907 1.00 79.75 230 SER A C 1
ATOM 1823 O O . SER A 1 230 ? 18.571 -10.533 -33.298 1.00 79.75 230 SER A O 1
ATOM 1825 N N . SER A 1 231 ? 19.025 -11.947 -31.614 1.00 81.19 231 SER A N 1
ATOM 1826 C CA . SER A 1 231 ? 18.574 -11.081 -30.524 1.00 81.19 231 SER A CA 1
ATOM 1827 C C . SER A 1 231 ? 19.649 -10.949 -29.448 1.00 81.19 231 SER A C 1
ATOM 1829 O O . SER A 1 231 ? 20.545 -11.790 -29.322 1.00 81.19 231 SER A O 1
ATOM 1831 N N . TYR A 1 232 ? 19.555 -9.878 -28.663 1.00 84.69 232 TYR A N 1
ATOM 1832 C CA . TYR A 1 232 ? 20.453 -9.609 -27.547 1.00 84.69 232 TYR A CA 1
ATOM 1833 C C . TYR A 1 232 ? 19.821 -10.025 -26.221 1.00 84.69 232 TYR A C 1
ATOM 1835 O O . TYR A 1 232 ? 18.622 -9.836 -26.010 1.00 84.69 232 TYR A O 1
ATOM 1843 N N . TYR A 1 233 ? 20.638 -10.550 -25.307 1.00 85.50 233 TYR A N 1
ATOM 1844 C CA . TYR A 1 233 ? 20.176 -11.064 -24.020 1.00 85.50 233 TYR A CA 1
ATOM 1845 C C . TYR A 1 233 ? 20.961 -10.520 -22.827 1.00 85.50 233 TYR A C 1
ATOM 1847 O O . TYR A 1 233 ? 22.188 -10.373 -22.873 1.00 85.50 233 TYR A O 1
ATOM 1855 N N . LEU A 1 234 ? 20.235 -10.275 -21.735 1.00 85.44 234 LEU A N 1
ATOM 1856 C CA . LEU A 1 234 ? 20.764 -10.017 -20.400 1.00 85.44 234 LEU A CA 1
ATOM 1857 C C . LEU A 1 234 ? 20.449 -11.190 -19.478 1.00 85.44 234 LEU A C 1
ATOM 1859 O O . LEU A 1 234 ? 19.292 -11.560 -19.289 1.00 85.44 234 LEU A O 1
ATOM 1863 N N . ASP A 1 235 ? 21.494 -11.738 -18.870 1.00 82.19 235 ASP A N 1
ATOM 1864 C CA . ASP A 1 235 ? 21.386 -12.796 -17.870 1.00 82.19 235 ASP A CA 1
ATOM 1865 C C . ASP A 1 235 ? 20.872 -12.213 -16.545 1.00 82.19 235 ASP A C 1
ATOM 1867 O O . ASP A 1 235 ? 21.418 -11.212 -16.061 1.00 82.19 235 ASP A O 1
ATOM 1871 N N . MET A 1 236 ? 19.877 -12.854 -15.925 1.00 77.75 236 MET A N 1
ATOM 1872 C CA . MET A 1 236 ? 19.352 -12.481 -14.610 1.00 77.75 236 MET A CA 1
ATOM 1873 C C . MET A 1 236 ? 20.437 -12.324 -13.536 1.00 77.75 236 MET A C 1
ATOM 1875 O O . MET A 1 236 ? 20.333 -11.440 -12.684 1.00 77.75 236 MET A O 1
ATOM 1879 N N . HIS A 1 237 ? 21.507 -13.119 -13.585 1.00 77.88 237 HIS A N 1
ATOM 1880 C CA . HIS A 1 237 ? 22.630 -13.024 -12.651 1.00 77.88 237 HIS A CA 1
ATOM 1881 C C . HIS A 1 237 ? 23.427 -11.720 -12.791 1.00 77.88 237 HIS A C 1
ATOM 1883 O O . HIS A 1 237 ? 24.067 -11.291 -11.832 1.00 77.88 237 HIS A O 1
ATOM 1889 N N . SER A 1 238 ? 23.374 -11.070 -13.956 1.00 76.31 238 SER A N 1
ATOM 1890 C CA . SER A 1 238 ? 24.055 -9.796 -14.211 1.00 76.31 238 SER A CA 1
ATOM 1891 C C . SER A 1 238 ? 23.241 -8.570 -13.780 1.00 76.31 238 SER A C 1
ATOM 1893 O O . SER A 1 238 ? 23.809 -7.511 -13.518 1.00 76.31 238 SER A O 1
ATOM 1895 N N . LEU A 1 239 ? 21.921 -8.716 -13.632 1.00 74.88 239 LEU A N 1
ATOM 1896 C CA . LEU A 1 239 ? 20.995 -7.615 -13.348 1.00 74.88 239 LEU A CA 1
ATOM 1897 C C . LEU A 1 239 ? 21.228 -6.909 -12.000 1.00 74.88 239 LEU A C 1
ATOM 1899 O O . LEU A 1 239 ? 21.111 -5.686 -11.958 1.00 74.88 239 LEU A O 1
ATOM 1903 N N . PRO A 1 240 ? 21.624 -7.583 -10.900 1.00 76.06 240 PRO A N 1
ATOM 1904 C CA . PRO A 1 240 ? 21.986 -6.882 -9.667 1.00 76.06 240 PRO A CA 1
ATOM 1905 C C . PRO A 1 240 ? 23.165 -5.915 -9.842 1.00 76.06 240 PRO A C 1
ATOM 1907 O O . PRO A 1 240 ? 23.246 -4.915 -9.134 1.00 76.06 240 PRO A O 1
ATOM 1910 N N . HIS A 1 241 ? 24.068 -6.180 -10.793 1.00 77.88 241 HIS A N 1
ATOM 1911 C CA . HIS A 1 241 ? 25.224 -5.322 -11.063 1.00 77.88 241 HIS A CA 1
ATOM 1912 C C . HIS A 1 241 ? 24.869 -4.045 -11.836 1.00 77.88 241 HIS A C 1
ATOM 1914 O O . HIS A 1 241 ? 25.668 -3.113 -11.852 1.00 77.88 241 HIS A O 1
ATOM 1920 N N . VAL A 1 242 ? 23.666 -3.973 -12.413 1.00 78.81 242 VAL A N 1
ATOM 1921 C CA . VAL A 1 242 ? 23.134 -2.783 -13.098 1.00 78.81 242 VAL A CA 1
ATOM 1922 C C . VAL A 1 242 ? 22.810 -1.657 -12.117 1.00 78.81 242 VAL A C 1
ATOM 1924 O O . VAL A 1 242 ? 22.868 -0.482 -12.474 1.00 78.81 242 VAL A O 1
ATOM 1927 N N . ILE A 1 243 ? 22.478 -2.003 -10.872 1.00 76.69 243 ILE A N 1
ATOM 1928 C CA . ILE A 1 243 ? 21.970 -1.045 -9.889 1.00 76.69 243 ILE A CA 1
ATOM 1929 C C . ILE A 1 243 ? 23.029 0.002 -9.553 1.00 76.69 243 ILE A C 1
ATOM 1931 O O . ILE A 1 243 ? 22.738 1.187 -9.647 1.00 76.69 243 ILE A O 1
ATOM 1935 N N . ASN A 1 244 ? 24.262 -0.403 -9.234 1.00 77.31 244 ASN A N 1
ATOM 1936 C CA . ASN A 1 244 ? 25.281 0.540 -8.753 1.00 77.31 244 ASN A CA 1
ATOM 1937 C C . ASN A 1 244 ? 25.657 1.619 -9.800 1.00 77.31 244 ASN A C 1
ATOM 1939 O O . ASN A 1 244 ? 25.692 2.799 -9.445 1.00 77.31 244 ASN A O 1
ATOM 1943 N N . PRO A 1 245 ? 25.924 1.284 -11.084 1.00 76.75 245 PRO A N 1
ATOM 1944 C CA . PRO A 1 245 ? 26.200 2.295 -12.109 1.00 76.75 245 PRO A CA 1
ATOM 1945 C C . PRO A 1 245 ? 25.032 3.256 -12.328 1.00 76.75 245 PRO A C 1
ATOM 1947 O O . PRO A 1 245 ? 25.241 4.451 -12.532 1.00 76.75 245 PRO A O 1
ATOM 1950 N N . VAL A 1 246 ? 23.805 2.744 -12.279 1.00 77.75 246 VAL A N 1
ATOM 1951 C CA . VAL A 1 246 ? 22.596 3.544 -12.460 1.00 77.75 246 VAL A CA 1
ATOM 1952 C C . VAL A 1 246 ? 22.350 4.446 -11.253 1.00 77.75 246 VAL A C 1
ATOM 1954 O O . VAL A 1 246 ? 22.127 5.637 -11.429 1.00 77.75 246 VAL A O 1
ATOM 1957 N N . GLU A 1 247 ? 22.472 3.919 -10.037 1.00 77.25 247 GLU A N 1
ATOM 1958 C CA . GLU A 1 247 ? 22.338 4.657 -8.777 1.00 77.25 247 GLU A CA 1
ATOM 1959 C C . GLU A 1 247 ? 23.302 5.840 -8.706 1.00 77.25 247 GLU A C 1
ATOM 1961 O O . GLU A 1 247 ? 22.906 6.923 -8.297 1.00 77.25 247 GLU A O 1
ATOM 1966 N N . SER A 1 248 ? 24.530 5.684 -9.212 1.00 74.31 248 SER A N 1
ATOM 1967 C CA . SER A 1 248 ? 25.492 6.792 -9.284 1.00 74.31 248 SER A CA 1
ATOM 1968 C C . SER A 1 248 ? 25.049 7.959 -10.182 1.00 74.31 248 SER A C 1
ATOM 1970 O O . SER A 1 248 ? 25.593 9.057 -10.076 1.00 74.31 248 SER A O 1
ATOM 1972 N N . ARG A 1 249 ? 24.088 7.719 -11.084 1.00 73.94 249 ARG A N 1
ATOM 1973 C CA . ARG A 1 249 ? 23.542 8.700 -12.036 1.00 73.94 249 ARG A CA 1
ATOM 1974 C C . ARG A 1 249 ? 22.144 9.180 -11.669 1.00 73.94 249 ARG A C 1
ATOM 1976 O O . ARG A 1 249 ? 21.718 10.209 -12.188 1.00 73.94 249 ARG A O 1
ATOM 1983 N N . LEU A 1 250 ? 21.432 8.448 -10.814 1.00 74.12 250 LEU A N 1
ATOM 1984 C CA . LEU A 1 250 ? 20.185 8.918 -10.230 1.00 74.12 250 LEU A CA 1
ATOM 1985 C C . LEU A 1 250 ? 20.548 10.067 -9.283 1.00 74.12 250 LEU A C 1
ATOM 1987 O O . LEU A 1 250 ? 21.382 9.904 -8.393 1.00 74.12 250 LEU A O 1
ATOM 1991 N N . GLY A 1 251 ? 19.976 11.251 -9.521 1.00 60.75 251 GLY A N 1
ATOM 1992 C CA . GLY A 1 251 ? 20.216 12.424 -8.683 1.00 60.75 251 GLY A CA 1
ATOM 1993 C C . GLY A 1 251 ? 19.978 12.066 -7.219 1.00 60.75 251 GLY A C 1
ATOM 1994 O O . GLY A 1 251 ? 18.917 11.549 -6.878 1.00 60.75 251 GLY A O 1
ATOM 1995 N N . SER A 1 252 ? 21.005 12.263 -6.391 1.00 52.00 252 SER A N 1
ATOM 1996 C CA . SER A 1 252 ? 21.122 11.701 -5.050 1.00 52.00 252 SER A CA 1
ATOM 1997 C C . SER A 1 252 ? 19.814 11.724 -4.253 1.00 52.00 252 SER A C 1
ATOM 1999 O O . SER A 1 252 ? 19.376 12.783 -3.804 1.00 52.00 252 SER A O 1
ATOM 2001 N N . SER A 1 253 ? 19.312 10.535 -3.906 1.00 51.62 253 SER A N 1
ATOM 2002 C CA . SER A 1 253 ? 18.322 10.266 -2.844 1.00 51.62 253 SER A CA 1
ATOM 2003 C C . SER A 1 253 ? 18.757 10.761 -1.446 1.00 51.62 253 SER A C 1
ATOM 2005 O O . SER A 1 253 ? 18.129 10.448 -0.443 1.00 51.62 253 SER A O 1
ATOM 2007 N N . ALA A 1 254 ? 19.866 11.502 -1.355 1.00 48.88 254 ALA A N 1
ATOM 2008 C CA . ALA A 1 254 ? 20.475 12.004 -0.130 1.00 48.88 254 ALA A CA 1
ATOM 2009 C C . ALA A 1 254 ? 19.793 13.267 0.425 1.00 48.88 254 ALA A C 1
ATOM 2011 O O . ALA A 1 254 ? 20.135 13.700 1.523 1.00 48.88 254 ALA A O 1
ATOM 2012 N N . ALA A 1 255 ? 18.864 13.874 -0.319 1.00 52.97 255 ALA A N 1
ATOM 2013 C CA . ALA A 1 255 ? 18.112 15.037 0.150 1.00 52.97 255 ALA A CA 1
ATOM 2014 C C . ALA A 1 255 ? 16.897 14.660 1.017 1.00 52.97 255 ALA A C 1
ATOM 2016 O O . ALA A 1 255 ? 16.408 15.507 1.764 1.00 52.97 255 ALA A O 1
ATOM 2017 N N . SER A 1 256 ? 16.426 13.409 0.945 1.00 60.12 256 SER A N 1
ATOM 2018 C CA . SER A 1 256 ? 15.205 12.976 1.621 1.00 60.12 256 SER A CA 1
ATOM 2019 C C . SER A 1 256 ? 15.457 11.956 2.724 1.00 60.12 256 SER A C 1
ATOM 2021 O O . SER A 1 256 ? 16.315 11.081 2.632 1.00 60.12 256 SER A O 1
ATOM 2023 N N . LEU A 1 257 ? 14.673 12.074 3.793 1.00 69.19 257 LEU A N 1
ATOM 2024 C CA . LEU A 1 257 ? 14.629 11.116 4.899 1.00 69.19 257 LEU A CA 1
ATOM 2025 C C . LEU A 1 257 ? 13.716 9.919 4.583 1.00 69.19 257 LEU A C 1
ATOM 2027 O O . LEU A 1 257 ? 13.668 8.966 5.367 1.00 69.19 257 LEU A O 1
ATOM 2031 N N . TYR A 1 258 ? 12.990 9.965 3.462 1.00 80.25 258 TYR A N 1
ATOM 2032 C CA . TYR A 1 258 ? 12.023 8.950 3.074 1.00 80.25 258 TYR A CA 1
ATOM 2033 C C . TYR A 1 258 ? 12.650 7.835 2.221 1.00 80.25 258 TYR A C 1
ATOM 2035 O O . TYR A 1 258 ? 13.569 8.075 1.440 1.00 80.25 258 TYR A O 1
ATOM 2043 N N . PRO A 1 259 ? 12.183 6.581 2.365 1.00 83.12 259 PRO A N 1
ATOM 2044 C CA . PRO A 1 259 ? 12.546 5.504 1.453 1.00 83.12 259 PRO A CA 1
ATOM 2045 C C . PRO A 1 259 ? 12.114 5.824 0.015 1.00 83.12 259 PRO A C 1
ATOM 2047 O O . PRO A 1 259 ? 10.955 6.164 -0.227 1.00 83.12 259 PRO A O 1
ATOM 2050 N N . VAL A 1 260 ? 13.045 5.638 -0.924 1.00 84.88 260 VAL A N 1
ATOM 2051 C CA . VAL A 1 260 ? 12.836 5.858 -2.361 1.00 84.88 260 VAL A CA 1
ATOM 2052 C C . VAL A 1 260 ? 12.628 4.524 -3.084 1.00 84.88 260 VAL A C 1
ATOM 2054 O O . VAL A 1 260 ? 13.400 3.582 -2.894 1.00 84.88 260 VAL A O 1
ATOM 2057 N N . LEU A 1 261 ? 11.599 4.450 -3.926 1.00 88.31 261 LEU A N 1
ATOM 2058 C CA . LEU A 1 261 ? 11.344 3.370 -4.876 1.00 88.31 261 LEU A CA 1
ATOM 2059 C C . LEU A 1 261 ? 11.644 3.849 -6.296 1.00 88.31 261 LEU A C 1
ATOM 2061 O O . LEU A 1 261 ? 11.032 4.796 -6.780 1.00 88.31 261 LEU A O 1
ATOM 2065 N N . ASN A 1 262 ? 12.552 3.162 -6.983 1.00 89.31 262 ASN A N 1
ATOM 2066 C CA . ASN A 1 262 ? 12.999 3.522 -8.323 1.00 89.31 262 ASN A CA 1
ATOM 2067 C C . ASN A 1 262 ? 12.345 2.620 -9.374 1.00 89.31 262 ASN A C 1
ATOM 2069 O O . ASN A 1 262 ? 12.515 1.403 -9.354 1.00 89.31 262 ASN A O 1
ATOM 2073 N N . PHE A 1 263 ? 11.629 3.210 -10.324 1.00 91.06 263 PHE A N 1
ATOM 2074 C CA . PHE A 1 263 ? 11.054 2.511 -11.469 1.00 91.06 263 PHE A CA 1
ATOM 2075 C C . PHE A 1 263 ? 11.723 2.986 -12.745 1.00 91.06 263 PHE A C 1
ATOM 2077 O O . PHE A 1 263 ? 11.596 4.146 -13.130 1.00 91.06 263 PHE A O 1
ATOM 2084 N N . LEU A 1 264 ? 12.460 2.095 -13.397 1.00 89.62 264 LEU A N 1
ATOM 2085 C CA . LEU A 1 264 ? 13.254 2.443 -14.560 1.00 89.62 264 LEU A CA 1
ATOM 2086 C C . LEU A 1 264 ? 12.706 1.816 -15.823 1.00 89.62 264 LEU A C 1
ATOM 2088 O O . LEU A 1 264 ? 12.395 0.627 -15.855 1.00 89.62 264 LEU A O 1
ATOM 2092 N N . LEU A 1 265 ? 12.693 2.613 -16.882 1.00 90.00 265 LEU A N 1
ATOM 2093 C CA . LEU A 1 265 ? 12.494 2.150 -18.241 1.00 90.00 265 LEU A CA 1
ATOM 2094 C C . LEU A 1 265 ? 13.809 2.322 -18.997 1.00 90.00 265 LEU A C 1
ATOM 2096 O O . LEU A 1 265 ? 14.290 3.440 -19.158 1.00 90.00 265 LEU A O 1
ATOM 2100 N N . TYR A 1 266 ? 14.409 1.224 -19.442 1.00 88.00 266 TYR A N 1
ATOM 2101 C CA . TYR A 1 266 ? 15.609 1.247 -20.269 1.00 88.00 266 TYR A CA 1
ATOM 2102 C C . TYR A 1 266 ? 15.245 1.038 -21.733 1.00 88.00 266 TYR A C 1
ATOM 2104 O O . TYR A 1 266 ? 14.637 0.025 -22.082 1.00 88.00 266 TYR A O 1
ATOM 2112 N N . VAL A 1 267 ? 15.648 1.976 -22.588 1.00 87.69 267 VAL A N 1
ATOM 2113 C CA . VAL A 1 267 ? 15.516 1.851 -24.042 1.00 87.69 267 VAL A CA 1
ATOM 2114 C C . VAL A 1 267 ? 16.889 1.481 -24.608 1.00 87.69 267 VAL A C 1
ATOM 2116 O O . VAL A 1 267 ? 17.818 2.274 -24.468 1.00 87.69 267 VAL A O 1
ATOM 2119 N N . PRO A 1 268 ? 17.068 0.283 -25.194 1.00 85.50 268 PRO A N 1
ATOM 2120 C CA . PRO A 1 268 ? 18.360 -0.127 -25.732 1.00 85.50 268 PRO A CA 1
ATOM 2121 C C . PRO A 1 268 ? 18.760 0.699 -26.962 1.00 85.50 268 PRO A C 1
ATOM 2123 O O . PRO A 1 268 ? 17.926 1.268 -27.665 1.00 85.50 268 PRO A O 1
ATOM 2126 N N . GLU A 1 269 ? 20.060 0.732 -27.247 1.00 84.00 269 GLU A N 1
ATOM 2127 C CA . GLU A 1 269 ? 20.582 1.281 -28.503 1.00 84.00 269 GLU A CA 1
ATOM 2128 C C . GLU A 1 269 ? 20.135 0.428 -29.699 1.00 84.00 269 GLU A C 1
ATOM 2130 O O . GLU A 1 269 ? 19.960 -0.784 -29.562 1.00 84.00 269 GLU A O 1
ATOM 2135 N N . LEU A 1 270 ? 20.048 1.024 -30.898 1.00 78.44 270 LEU A N 1
ATOM 2136 C CA . LEU A 1 270 ? 19.682 0.296 -32.127 1.00 78.44 270 LEU A CA 1
ATOM 2137 C C . LEU A 1 270 ? 20.574 -0.925 -32.367 1.00 78.44 270 LEU A C 1
ATOM 2139 O O . LEU A 1 270 ? 20.090 -1.973 -32.783 1.00 78.44 270 LEU A O 1
ATOM 2143 N N . ALA A 1 271 ? 21.872 -0.787 -32.088 1.00 80.12 271 ALA A N 1
ATOM 2144 C CA . ALA A 1 271 ? 22.853 -1.851 -32.265 1.00 80.12 271 ALA A CA 1
ATOM 2145 C C . ALA A 1 271 ? 22.614 -3.054 -31.340 1.00 80.12 271 ALA A C 1
ATOM 2147 O O . ALA A 1 271 ? 23.091 -4.141 -31.638 1.00 80.12 271 ALA A O 1
ATOM 2148 N N . HIS A 1 272 ? 21.887 -2.861 -30.239 1.00 81.75 272 HIS A N 1
ATOM 2149 C CA . HIS A 1 272 ? 21.613 -3.873 -29.221 1.00 81.75 272 HIS A CA 1
ATOM 2150 C C . HIS A 1 272 ? 20.120 -4.231 -29.132 1.00 81.75 272 HIS A C 1
ATOM 2152 O O . HIS A 1 272 ? 19.695 -4.844 -28.154 1.00 81.75 272 HIS A O 1
ATOM 2158 N N . SER A 1 273 ? 19.320 -3.847 -30.132 1.00 80.19 273 SER A N 1
ATOM 2159 C CA . SER A 1 273 ? 17.886 -4.136 -30.180 1.00 80.19 273 SER A CA 1
ATOM 2160 C C . SER A 1 273 ? 17.582 -5.307 -31.126 1.00 80.19 273 SER A C 1
ATOM 2162 O O . SER A 1 273 ? 18.171 -5.358 -32.208 1.00 80.19 273 SER A O 1
ATOM 2164 N N . PRO A 1 274 ? 16.649 -6.222 -30.790 1.00 83.94 274 PRO A N 1
ATOM 2165 C CA . PRO A 1 274 ? 15.865 -6.301 -29.552 1.00 83.94 274 PRO A CA 1
ATOM 2166 C C . PRO A 1 274 ? 16.653 -6.900 -28.374 1.00 83.94 274 PRO A C 1
ATOM 2168 O O . PRO A 1 274 ? 17.435 -7.837 -28.551 1.00 83.94 274 PRO A O 1
ATOM 2171 N N . LEU A 1 275 ? 16.403 -6.372 -27.168 1.00 85.00 275 LEU A N 1
ATOM 2172 C CA . LEU A 1 275 ? 17.052 -6.786 -25.920 1.00 85.00 275 LEU A CA 1
ATOM 2173 C C . LEU A 1 275 ? 16.073 -7.501 -24.980 1.00 85.00 275 LEU A C 1
ATOM 2175 O O . LEU A 1 275 ? 15.106 -6.898 -24.505 1.00 85.00 275 LEU A O 1
ATOM 2179 N N . TYR A 1 276 ? 16.367 -8.759 -24.664 1.00 86.25 276 TYR A N 1
ATOM 2180 C CA . TYR A 1 276 ? 15.562 -9.605 -23.785 1.00 86.25 276 TYR A CA 1
ATOM 2181 C C . TYR A 1 276 ? 16.288 -9.943 -22.484 1.00 86.25 276 TYR A C 1
ATOM 2183 O O . TYR A 1 276 ? 17.504 -10.110 -22.448 1.00 86.25 276 TYR A O 1
ATOM 2191 N N . ILE A 1 277 ? 15.530 -10.113 -21.408 1.00 85.19 277 ILE A N 1
ATOM 2192 C CA . ILE A 1 277 ? 16.029 -10.662 -20.148 1.00 85.19 277 ILE A CA 1
ATOM 2193 C C . ILE A 1 277 ? 15.795 -12.173 -20.140 1.00 85.19 277 ILE A C 1
ATOM 2195 O O . ILE A 1 277 ? 14.691 -12.626 -20.440 1.00 85.19 277 ILE A O 1
ATOM 2199 N N . GLN A 1 278 ? 16.818 -12.947 -19.779 1.00 85.38 278 GLN A N 1
ATOM 2200 C CA . GLN A 1 278 ? 16.714 -14.391 -19.563 1.00 85.38 278 GLN A CA 1
ATOM 2201 C C . GLN A 1 278 ? 16.603 -14.706 -18.076 1.00 85.38 278 GLN A C 1
ATOM 2203 O O . GLN A 1 278 ? 17.316 -14.117 -17.266 1.00 85.38 278 GLN A O 1
ATOM 2208 N N . ASP A 1 279 ? 15.730 -15.651 -17.737 1.00 79.44 279 ASP A N 1
ATOM 2209 C CA . ASP A 1 279 ? 15.646 -16.256 -16.409 1.00 79.44 279 ASP A CA 1
ATOM 2210 C C . ASP A 1 279 ? 16.828 -17.220 -16.172 1.00 79.44 279 ASP A C 1
ATOM 2212 O O . ASP A 1 279 ? 17.618 -17.502 -17.077 1.00 79.44 279 ASP A O 1
ATOM 2216 N N . LYS A 1 280 ? 16.940 -17.764 -14.959 1.00 77.19 280 LYS A N 1
ATOM 2217 C CA . LYS A 1 280 ? 17.989 -18.707 -14.529 1.00 77.19 280 LYS A CA 1
ATOM 2218 C C . LYS A 1 280 ? 18.095 -19.948 -15.424 1.00 77.19 280 LYS A C 1
ATOM 2220 O O . LYS A 1 280 ? 19.177 -20.512 -15.553 1.00 77.19 280 LYS A O 1
ATOM 2225 N N . ASP A 1 281 ? 16.992 -20.340 -16.059 1.00 76.75 281 ASP A N 1
ATOM 2226 C CA . ASP A 1 281 ? 16.915 -21.486 -16.971 1.00 76.75 281 ASP A CA 1
ATOM 2227 C C . ASP A 1 281 ? 17.229 -21.119 -18.439 1.00 76.75 281 ASP A C 1
ATOM 2229 O O . ASP A 1 281 ? 17.120 -21.957 -19.334 1.00 76.75 281 ASP A O 1
ATOM 2233 N N . GLY A 1 282 ? 17.600 -19.862 -18.718 1.00 72.94 282 GLY A N 1
ATOM 2234 C CA . GLY A 1 282 ? 17.916 -19.360 -20.063 1.00 72.94 282 GLY A CA 1
ATOM 2235 C C . GLY A 1 282 ? 16.693 -19.016 -20.924 1.00 72.94 282 GLY A C 1
ATOM 2236 O O . GLY A 1 282 ? 16.843 -18.547 -22.054 1.00 72.94 282 GLY A O 1
ATOM 2237 N N . ALA A 1 283 ? 15.481 -19.214 -20.403 1.00 78.69 283 ALA A N 1
ATOM 2238 C CA . ALA A 1 283 ? 14.239 -18.829 -21.065 1.00 78.69 283 ALA A CA 1
ATOM 2239 C C . ALA A 1 283 ? 13.998 -17.307 -20.978 1.00 78.69 283 ALA A C 1
ATOM 2241 O O . ALA A 1 283 ? 14.344 -16.695 -19.967 1.00 78.69 283 ALA A O 1
ATOM 2242 N N . PRO A 1 284 ? 13.397 -16.672 -22.000 1.00 77.25 284 PRO A N 1
ATOM 2243 C CA . PRO A 1 284 ? 13.063 -15.252 -21.952 1.00 77.25 284 PRO A CA 1
ATOM 2244 C C . PRO A 1 284 ? 11.974 -14.962 -20.906 1.00 77.25 284 PRO A C 1
ATOM 2246 O O . PRO A 1 284 ? 10.970 -15.670 -20.818 1.00 77.25 284 PRO A O 1
ATOM 2249 N N . VAL A 1 285 ? 12.155 -13.888 -20.136 1.00 81.25 285 VAL A N 1
ATOM 2250 C CA . VAL A 1 285 ? 11.191 -13.429 -19.128 1.00 81.25 285 VAL A CA 1
ATOM 2251 C C . VAL A 1 285 ? 9.988 -12.779 -19.814 1.00 81.25 285 VAL A C 1
ATOM 2253 O O . VAL A 1 285 ? 10.142 -11.844 -20.596 1.00 81.25 285 VAL A O 1
ATOM 2256 N N . ALA A 1 286 ? 8.775 -13.222 -19.468 1.00 76.25 286 ALA A N 1
ATOM 2257 C CA . ALA A 1 286 ? 7.534 -12.806 -20.133 1.00 76.25 286 ALA A CA 1
ATOM 2258 C C . ALA A 1 286 ? 7.277 -11.285 -20.125 1.00 76.25 286 ALA A C 1
ATOM 2260 O O . ALA A 1 286 ? 6.723 -10.746 -21.078 1.00 76.25 286 ALA A O 1
ATOM 2261 N N . THR A 1 287 ? 7.671 -10.587 -19.059 1.00 78.06 287 THR A N 1
ATOM 2262 C CA . THR A 1 287 ? 7.443 -9.141 -18.888 1.00 78.06 287 THR A CA 1
ATOM 2263 C C . THR A 1 287 ? 8.619 -8.275 -19.336 1.00 78.06 287 THR A C 1
ATOM 2265 O O . THR A 1 287 ? 8.497 -7.053 -19.344 1.00 78.06 287 THR A O 1
ATOM 2268 N N . ASN A 1 288 ? 9.763 -8.886 -19.667 1.00 85.81 288 ASN A N 1
ATOM 2269 C CA . ASN A 1 288 ? 11.036 -8.199 -19.910 1.00 85.81 288 ASN A CA 1
ATOM 2270 C C . ASN A 1 288 ? 11.410 -7.170 -18.819 1.00 85.81 288 ASN A C 1
ATOM 2272 O O . ASN A 1 288 ? 11.996 -6.118 -19.090 1.00 85.81 288 ASN A O 1
ATOM 2276 N N . ALA A 1 289 ? 11.041 -7.467 -17.572 1.00 86.00 289 ALA A N 1
ATOM 2277 C CA . ALA A 1 289 ? 11.277 -6.615 -16.418 1.00 86.00 289 ALA A CA 1
ATOM 2278 C C . ALA A 1 289 ? 11.798 -7.437 -15.239 1.00 86.00 289 ALA A C 1
ATOM 2280 O O . ALA A 1 289 ? 11.451 -8.607 -15.075 1.00 86.00 289 ALA A O 1
ATOM 2281 N N . PHE A 1 290 ? 12.601 -6.804 -14.390 1.00 85.19 290 PHE A N 1
ATOM 2282 C CA . PHE A 1 290 ? 13.069 -7.382 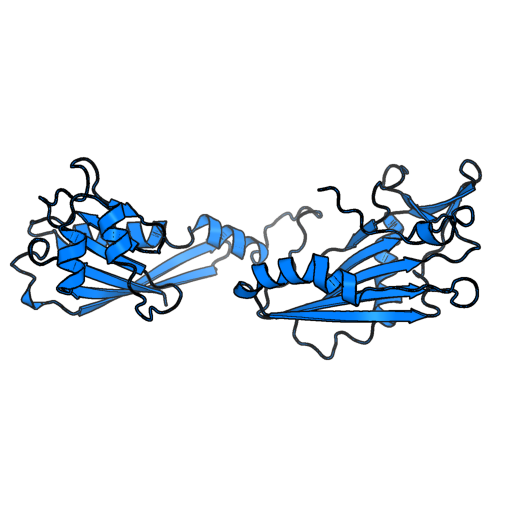-13.140 1.00 85.19 290 PHE A CA 1
ATOM 2283 C C . PHE A 1 290 ? 12.878 -6.405 -11.986 1.00 85.19 290 PHE A C 1
ATOM 2285 O O . PHE A 1 290 ? 12.884 -5.187 -12.155 1.00 85.19 290 PHE A O 1
ATOM 2292 N N . HIS A 1 291 ? 12.721 -6.952 -10.788 1.00 83.75 291 HIS A N 1
ATOM 2293 C CA . HIS A 1 291 ? 12.571 -6.179 -9.565 1.00 83.75 291 HIS A CA 1
ATOM 2294 C C . HIS A 1 291 ? 13.719 -6.486 -8.606 1.00 83.75 291 HIS A C 1
ATOM 2296 O O . HIS A 1 291 ? 14.072 -7.646 -8.384 1.00 83.75 291 HIS A O 1
ATOM 2302 N N . SER A 1 292 ? 14.269 -5.432 -8.011 1.00 79.00 292 SER A N 1
ATOM 2303 C CA . SER A 1 292 ? 15.262 -5.495 -6.951 1.00 79.00 292 SER A CA 1
ATOM 2304 C C . SER A 1 292 ? 14.635 -5.095 -5.609 1.00 79.00 292 SER A C 1
ATOM 2306 O O . SER A 1 292 ? 14.201 -3.946 -5.449 1.00 79.00 292 SER A O 1
ATOM 2308 N N . PRO A 1 293 ? 14.609 -6.002 -4.612 1.00 71.12 293 PRO A N 1
ATOM 2309 C CA . PRO A 1 293 ? 14.035 -5.717 -3.302 1.00 71.12 293 PRO A CA 1
ATOM 2310 C C . PRO A 1 293 ? 14.611 -4.451 -2.662 1.00 71.12 293 PRO A C 1
ATOM 2312 O O . PRO A 1 293 ? 15.829 -4.293 -2.570 1.00 71.12 293 PRO A O 1
ATOM 2315 N N . ARG A 1 294 ? 13.723 -3.599 -2.129 1.00 70.44 294 ARG A N 1
ATOM 2316 C CA . ARG A 1 294 ? 14.017 -2.303 -1.474 1.00 70.44 294 ARG A CA 1
ATOM 2317 C C . ARG A 1 294 ? 14.539 -1.194 -2.387 1.00 70.44 294 ARG A C 1
ATOM 2319 O O . ARG A 1 294 ? 14.745 -0.096 -1.884 1.00 70.44 294 ARG A O 1
ATOM 2326 N N . TRP A 1 295 ? 14.793 -1.481 -3.659 1.00 80.88 295 TRP A N 1
ATOM 2327 C CA . TRP A 1 295 ? 15.309 -0.492 -4.598 1.00 80.88 295 TRP A CA 1
ATOM 2328 C C . TRP A 1 295 ? 14.263 -0.120 -5.645 1.00 80.88 295 TRP A C 1
ATOM 2330 O O . TRP A 1 295 ? 14.081 1.064 -5.904 1.00 80.88 295 TRP A O 1
ATOM 2340 N N . GLY A 1 296 ? 13.537 -1.106 -6.185 1.00 85.12 296 GLY A N 1
ATOM 2341 C CA . GLY A 1 296 ? 12.450 -0.903 -7.143 1.00 85.12 296 GLY A CA 1
ATOM 2342 C C . GLY A 1 296 ? 12.551 -1.818 -8.366 1.00 85.12 296 GLY A C 1
ATOM 2343 O O . GLY A 1 296 ? 13.039 -2.942 -8.255 1.00 85.12 296 GLY A O 1
ATOM 2344 N N . GLY A 1 297 ? 12.049 -1.381 -9.519 1.00 88.12 297 GLY A N 1
ATOM 2345 C CA . GLY A 1 297 ? 11.927 -2.195 -10.733 1.00 88.12 297 GLY A CA 1
ATOM 2346 C C . GLY A 1 297 ? 12.637 -1.595 -11.940 1.00 88.12 297 GLY A C 1
ATOM 2347 O O . GLY A 1 297 ? 12.731 -0.379 -12.072 1.00 88.12 297 GLY A O 1
ATOM 2348 N N . ILE A 1 298 ? 13.116 -2.450 -12.840 1.00 87.88 298 ILE A N 1
ATOM 2349 C CA . ILE A 1 298 ? 13.725 -2.061 -14.112 1.00 87.88 298 ILE A CA 1
ATOM 2350 C C . ILE A 1 298 ? 13.043 -2.859 -15.222 1.00 87.88 298 ILE A C 1
ATOM 2352 O O . ILE A 1 298 ? 12.993 -4.087 -15.180 1.00 87.88 298 ILE A O 1
ATOM 2356 N N . MET A 1 299 ? 12.530 -2.156 -16.223 1.00 89.56 299 MET A N 1
ATOM 2357 C CA . MET A 1 299 ? 11.912 -2.718 -17.416 1.00 89.56 299 MET A CA 1
ATOM 2358 C C . MET A 1 299 ? 12.757 -2.373 -18.638 1.00 89.56 299 MET A C 1
ATOM 2360 O O . MET A 1 299 ? 13.175 -1.228 -18.804 1.00 89.56 299 MET A O 1
ATOM 2364 N N . VAL A 1 300 ? 12.986 -3.355 -19.507 1.00 87.44 300 VAL A N 1
ATOM 2365 C CA . VAL A 1 300 ? 13.665 -3.148 -20.788 1.00 87.44 300 VAL A CA 1
ATOM 2366 C C . VAL A 1 300 ? 12.611 -3.023 -21.883 1.00 87.44 300 VAL A C 1
ATOM 2368 O O . VAL A 1 300 ? 11.799 -3.926 -22.100 1.00 87.44 300 VAL A O 1
ATOM 2371 N N . ALA A 1 301 ? 12.605 -1.886 -22.575 1.00 83.75 301 ALA A N 1
ATOM 2372 C CA . ALA A 1 301 ? 11.711 -1.653 -23.696 1.00 83.75 301 ALA A CA 1
ATOM 2373 C C . ALA A 1 301 ? 12.122 -2.526 -24.887 1.00 83.75 301 ALA A C 1
ATOM 2375 O O . ALA A 1 301 ? 13.274 -2.514 -25.323 1.00 83.75 301 ALA A O 1
ATOM 2376 N N . LEU A 1 302 ? 11.156 -3.260 -25.437 1.00 78.19 302 LEU A N 1
ATOM 2377 C CA . LEU A 1 302 ? 11.325 -3.982 -26.691 1.00 78.19 302 LEU A CA 1
ATOM 2378 C C . LEU A 1 302 ? 11.125 -2.989 -27.835 1.00 78.19 302 LEU A C 1
ATOM 2380 O O . LEU A 1 302 ? 9.995 -2.656 -28.188 1.00 78.19 302 LEU A O 1
ATOM 2384 N N . TRP A 1 303 ? 12.226 -2.467 -28.369 1.00 64.81 303 TRP A N 1
ATOM 2385 C CA . TRP A 1 303 ? 12.182 -1.560 -29.507 1.00 64.81 303 TRP A CA 1
ATOM 2386 C C . TRP A 1 303 ? 12.288 -2.344 -30.815 1.00 64.81 303 TRP A C 1
ATOM 2388 O O . TRP A 1 303 ? 13.371 -2.774 -31.214 1.00 64.81 303 TRP A O 1
ATOM 2398 N N . ASP A 1 304 ? 11.157 -2.539 -31.491 1.00 57.09 304 ASP A N 1
ATOM 2399 C CA . ASP A 1 304 ? 11.136 -3.171 -32.808 1.00 57.09 304 ASP A CA 1
ATOM 2400 C C . ASP A 1 304 ? 11.293 -2.113 -33.911 1.00 57.09 304 ASP A C 1
ATOM 2402 O O . ASP A 1 304 ? 10.403 -1.294 -34.161 1.00 57.09 304 ASP A O 1
ATOM 2406 N N . CYS A 1 305 ? 12.438 -2.137 -34.597 1.00 49.28 305 CYS A N 1
ATOM 2407 C CA . CYS A 1 305 ? 12.728 -1.250 -35.724 1.00 49.28 305 CYS A CA 1
ATOM 2408 C C . CYS A 1 305 ? 11.764 -1.434 -36.909 1.00 49.28 305 CYS A C 1
ATOM 2410 O O . CYS A 1 305 ? 11.678 -0.544 -37.757 1.00 49.28 305 CYS A O 1
ATOM 2412 N N . SER A 1 306 ? 11.042 -2.559 -36.979 1.00 45.59 306 SER A N 1
ATOM 2413 C CA . SER A 1 306 ? 10.127 -2.888 -38.078 1.00 45.59 306 SER A CA 1
ATOM 2414 C C . SER A 1 306 ? 8.674 -2.432 -37.856 1.00 45.59 306 SER A C 1
ATOM 2416 O O . SER A 1 306 ? 7.876 -2.454 -38.795 1.00 45.59 306 SER A O 1
ATOM 2418 N N . ALA A 1 307 ? 8.322 -1.958 -36.654 1.00 43.97 307 ALA A N 1
ATOM 2419 C CA . ALA A 1 307 ? 6.956 -1.562 -36.314 1.00 43.97 307 ALA A CA 1
ATOM 2420 C C . ALA A 1 307 ? 6.649 -0.083 -36.670 1.00 43.97 307 ALA A C 1
ATOM 2422 O O . ALA A 1 307 ? 7.500 0.799 -36.499 1.00 43.97 307 ALA A O 1
ATOM 2423 N N . PRO A 1 308 ? 5.427 0.251 -37.142 1.00 36.50 308 PRO A N 1
ATOM 2424 C CA . PRO A 1 308 ? 5.031 1.634 -37.423 1.00 36.50 308 PRO A CA 1
ATOM 2425 C C . PRO A 1 308 ? 5.054 2.506 -36.155 1.00 36.50 308 PRO A C 1
ATOM 2427 O O . PRO A 1 308 ? 4.860 2.020 -35.045 1.00 36.50 308 PRO A O 1
ATOM 2430 N N . ALA A 1 309 ? 5.290 3.816 -36.314 1.00 42.00 309 ALA A N 1
ATOM 2431 C CA . ALA A 1 309 ? 5.596 4.755 -35.221 1.00 42.00 309 ALA A CA 1
ATOM 2432 C C . ALA A 1 309 ? 4.598 4.764 -34.045 1.00 42.00 309 ALA A C 1
ATOM 2434 O O . ALA A 1 309 ? 5.004 4.983 -32.909 1.00 42.00 309 ALA A O 1
ATOM 2435 N N . ALA A 1 310 ? 3.323 4.459 -34.298 1.00 37.62 310 ALA A N 1
ATOM 2436 C CA . ALA A 1 310 ? 2.272 4.394 -33.280 1.00 37.62 310 ALA A CA 1
ATOM 2437 C C . ALA A 1 310 ? 2.347 3.152 -32.362 1.00 37.62 310 ALA A C 1
ATOM 2439 O O . ALA A 1 310 ? 1.740 3.142 -31.297 1.00 37.62 310 ALA A O 1
ATOM 2440 N N . SER A 1 311 ? 3.094 2.116 -32.758 1.00 40.03 311 SER A N 1
ATOM 2441 C CA . SER A 1 311 ? 3.336 0.880 -31.992 1.00 40.03 311 SER A CA 1
ATOM 2442 C C . SER A 1 311 ? 4.746 0.801 -31.392 1.00 40.03 311 SER A C 1
ATOM 2444 O O . SER A 1 311 ? 5.109 -0.220 -30.820 1.00 40.03 311 SER A O 1
ATOM 2446 N N . LYS A 1 312 ? 5.547 1.870 -31.515 1.00 43.41 312 LYS A N 1
ATOM 2447 C CA . LYS A 1 312 ? 6.954 1.909 -31.075 1.00 43.41 312 LYS A CA 1
ATOM 2448 C C . LYS A 1 312 ? 7.148 2.116 -29.571 1.00 43.41 312 LYS A C 1
ATOM 2450 O O . LYS A 1 312 ? 8.279 2.149 -29.105 1.00 43.41 312 LYS A O 1
ATOM 2455 N N . MET A 1 313 ? 6.075 2.259 -28.797 1.00 45.62 313 MET A N 1
ATOM 2456 C CA . MET A 1 313 ? 6.170 2.353 -27.342 1.00 45.62 313 MET A CA 1
ATOM 2457 C C . MET A 1 313 ? 5.634 1.082 -26.695 1.00 45.62 313 MET A C 1
ATOM 2459 O O . MET A 1 313 ? 4.585 0.590 -27.124 1.00 45.62 313 MET A O 1
ATOM 2463 N N . PRO A 1 314 ? 6.274 0.580 -25.623 1.00 39.16 314 PRO A N 1
ATOM 2464 C CA . PRO A 1 314 ? 5.610 -0.354 -24.738 1.00 39.16 314 PRO A CA 1
ATOM 2465 C C . PRO A 1 314 ? 4.440 0.395 -24.095 1.00 39.16 314 PRO A C 1
ATOM 2467 O O . PRO A 1 314 ? 4.596 1.132 -23.124 1.00 39.16 314 PRO A O 1
ATOM 2470 N N . ALA A 1 315 ? 3.247 0.252 -24.671 1.00 35.47 315 ALA A N 1
ATOM 2471 C CA . ALA A 1 315 ? 2.031 0.584 -23.958 1.00 35.47 315 ALA A CA 1
ATOM 2472 C C . ALA A 1 315 ? 2.035 -0.274 -22.688 1.00 35.47 315 ALA A C 1
ATOM 2474 O O . ALA A 1 315 ? 2.147 -1.498 -22.783 1.00 35.47 315 ALA A O 1
ATOM 2475 N N . PHE A 1 316 ? 1.928 0.356 -21.516 1.00 36.28 316 PHE A N 1
ATOM 2476 C CA . PHE A 1 316 ? 1.635 -0.332 -20.262 1.00 36.28 316 PHE A CA 1
ATOM 2477 C C . PHE A 1 316 ? 0.255 -0.993 -20.394 1.00 36.28 316 PHE A C 1
ATOM 2479 O O . PHE A 1 316 ? -0.763 -0.445 -19.983 1.00 36.28 316 PHE A O 1
ATOM 2486 N N . ARG A 1 317 ? 0.201 -2.158 -21.041 1.00 27.05 317 ARG A N 1
ATOM 2487 C CA . ARG A 1 317 ? -0.958 -3.041 -21.028 1.00 27.05 317 ARG A CA 1
ATOM 2488 C C . ARG A 1 317 ? -0.852 -3.866 -19.756 1.00 27.05 317 ARG A C 1
ATOM 2490 O O . ARG A 1 317 ? -0.269 -4.945 -19.755 1.00 27.05 317 ARG A O 1
ATOM 2497 N N . ALA A 1 318 ? -1.375 -3.318 -18.664 1.00 28.36 318 ALA A N 1
ATOM 2498 C CA . ALA A 1 318 ? -1.825 -4.162 -17.572 1.00 28.36 318 ALA A CA 1
ATOM 2499 C C . ALA A 1 318 ? -3.029 -4.950 -18.105 1.00 28.36 318 ALA A C 1
ATOM 2501 O O . ALA A 1 318 ? -3.961 -4.355 -18.646 1.00 28.36 318 ALA A O 1
ATOM 2502 N N . TYR A 1 319 ? -2.955 -6.275 -18.045 1.00 26.45 319 TYR A N 1
ATOM 2503 C CA . TYR A 1 319 ? -4.132 -7.111 -18.239 1.00 26.45 319 TYR A CA 1
ATOM 2504 C C . TYR A 1 319 ? -5.118 -6.773 -17.111 1.00 26.45 319 TYR A C 1
ATOM 2506 O O . TYR A 1 319 ? -4.712 -6.762 -15.947 1.00 26.45 319 TYR A O 1
ATOM 2514 N N . GLU A 1 320 ? -6.350 -6.412 -17.484 1.00 28.05 320 GLU A N 1
ATOM 2515 C CA . GLU A 1 320 ? -7.498 -6.314 -16.567 1.00 28.05 320 GLU A CA 1
ATOM 2516 C C . GLU A 1 320 ? -7.804 -7.668 -15.914 1.00 28.05 320 GLU A C 1
ATOM 2518 O O . GLU A 1 320 ? -7.623 -8.709 -16.593 1.00 28.05 320 GLU A O 1
#

Foldseek 3Di:
DAEEEEEEEPQQDAPVCPVVPFDKDKDWDWDQAPPRDTDIDIYIYTYHYDDPQLNVLQLDQEPVSSVVSVPPPDPDPPNYAYEYEYELPRNHDDNVDQKDQDPPNYIYGYFDHDPCRCVVVVVVSVVSSQVSDDHPVNVNVVCVLVPDDDPDDPVPPADADQDQEEEEEEEEEALDCPQDPDDDPVVVVCVPPVVVVVVVCVVRHHYHYYYYYHYNQDLPDDWDADPVVRATEDEPVCNVVSCPSVQVVPDDPVVDPHQYAYEYEYEDDPVHAPYFYAYPVRHTDPQQKDADHSHYIYHYWHQDPPDPPVPRGPDPPDPD

Radius of gyration: 29.59 Å; Cα contacts (8 Å, |Δi|>4): 497; chains: 1; bounding box: 63×36×82 Å